Protein AF-A0A812YI25-F1 (afdb_monomer)

Nearest PDB structures (foldseek):
  4k0d-assembly1_B  TM=4.382E-01  e=9.218E-02  Anaeromyxobacter dehalogenans 2CP-C
  2kgx-assembly1_A  TM=3.640E-01  e=2.535E+00  Mus musculus
  1qu7-assembly1_A  TM=2.419E-01  e=5.265E+00  Escherichia coli

Secondary structure (DSSP, 8-state):
------SSS-PPPPTTHHHHHHHHHHHHHHHHHHHHHHHSS-HHHHHHHHHHHHHHHHHHHHHHHHHHHHH-TTS-HHHHHHHHHHHHHHHHHHHHHHHHHTTSSS-SHHHHHHHHHHHHHHHHHHH-BTTBPPPPTT-HHHHHHHHHHHHHHHHHHHHHHHT--HHHHHHHHHHHHHHHHHHHHHHHHTHHHHSS----S--------PPPPPPPP------

Radius of gyration: 22.72 Å; Cα contacts (8 Å, |Δi|>4): 131; chains: 1; bounding box: 49×51×64 Å

Foldseek 3Di:
DDDPDPDPDDDDDPPCSVLVVLLCVLQVVLVVQLVVQVVDPDVVSNVVSVVSNVVSVVVNLVVVLVVCCVVCVLAQSVLLVLLVVLLVLLVQLLVLLLCVVVVVDVDCVSNVVSLVVNVVSLCCAAPNDPPGHHDDPVCVVLVVLSVVLVVLSVVSNVCSVVSHDSVVSVVSSVVSVVSSVVSNVVSVPCSVVVPPPPPPDDDDDDDDDDDDDDDDDDDDDDD

Mean predicted aligned error: 14.03 Å

Sequence (223 aa):
MRSLAYGSETLTPPTSQRILDEVLARVEPPVSAFAESLEGSNGNAVAAASLNMIEALNQLQSLYIEEATTAFPSLPAARVDAASRQILLAQKGARESIQFVYGITGSNAAVFDTMGQWQALQDNLKNGGNGLPAISPQRPDLSQQWQEVQVYWDRLKAQFRLGGPGRLLLGCLVVSKSTLRAFMLIGSRDWEALCRPSSGDGLQSSQHACPKPRRPRSLISQL

Structure (mmCIF, N/CA/C/O backbone):
data_AF-A0A812YI25-F1
#
_entry.id   AF-A0A812YI25-F1
#
loop_
_atom_site.group_PDB
_atom_site.id
_atom_site.type_symbol
_atom_site.label_atom_id
_atom_site.label_alt_id
_atom_site.label_comp_id
_atom_site.label_asym_id
_atom_site.label_entity_id
_atom_site.label_seq_id
_atom_site.pdbx_PDB_ins_code
_atom_site.Cartn_x
_atom_site.Cartn_y
_atom_site.Cartn_z
_atom_site.occupancy
_atom_site.B_iso_or_equiv
_atom_site.auth_seq_id
_atom_site.auth_comp_id
_atom_site.auth_asym_id
_atom_site.auth_atom_id
_atom_site.pdbx_PDB_model_num
ATOM 1 N N . MET A 1 1 ? -14.779 -23.968 -15.464 1.00 42.16 1 MET A N 1
ATOM 2 C CA . MET A 1 1 ? -14.835 -23.951 -13.987 1.00 42.16 1 MET A CA 1
ATOM 3 C C . MET A 1 1 ? -14.439 -25.325 -13.471 1.00 42.16 1 MET A C 1
ATOM 5 O O . MET A 1 1 ? -15.194 -26.272 -13.658 1.00 42.16 1 MET A O 1
ATOM 9 N N . ARG A 1 2 ? -13.228 -25.471 -12.919 1.00 44.62 2 ARG A N 1
ATOM 10 C CA . ARG A 1 2 ? -12.794 -26.712 -12.258 1.00 44.62 2 ARG A CA 1
ATOM 11 C C . ARG A 1 2 ? -13.334 -26.697 -10.828 1.00 44.62 2 ARG A C 1
ATOM 13 O O . ARG A 1 2 ? -12.791 -26.006 -9.980 1.00 44.62 2 ARG A O 1
ATOM 20 N N . SER A 1 3 ? -14.418 -27.428 -10.588 1.00 44.25 3 SER A N 1
ATOM 21 C CA . SER A 1 3 ? -14.900 -27.708 -9.235 1.00 44.25 3 SER A CA 1
ATOM 22 C C . SER A 1 3 ? -13.907 -28.654 -8.554 1.00 44.25 3 SER A C 1
ATOM 24 O O . SER A 1 3 ? -13.631 -29.741 -9.067 1.00 44.25 3 SER A O 1
ATOM 26 N N . LEU A 1 4 ? -13.334 -28.232 -7.425 1.00 51.62 4 LEU A N 1
ATOM 27 C CA . LEU A 1 4 ? -12.600 -29.123 -6.531 1.00 51.62 4 LEU A CA 1
ATOM 28 C C . LEU A 1 4 ? -13.618 -30.070 -5.885 1.00 51.62 4 LEU A C 1
ATOM 30 O O . LEU A 1 4 ? -14.313 -29.709 -4.938 1.00 51.62 4 LEU A O 1
ATOM 34 N N . ALA A 1 5 ? -13.744 -31.275 -6.442 1.00 51.53 5 ALA A N 1
ATOM 35 C CA . ALA A 1 5 ? -14.610 -32.311 -5.902 1.00 51.53 5 ALA A CA 1
ATOM 36 C C . ALA A 1 5 ? -14.016 -32.838 -4.584 1.00 51.53 5 ALA A C 1
ATOM 38 O O . ALA A 1 5 ? -13.066 -33.623 -4.581 1.00 51.53 5 ALA A O 1
ATOM 39 N N . TYR A 1 6 ? -14.568 -32.390 -3.457 1.00 49.97 6 TYR A N 1
ATOM 40 C CA . TYR A 1 6 ? -14.279 -32.953 -2.140 1.00 49.97 6 TYR A CA 1
ATOM 41 C C . TYR A 1 6 ? -14.903 -34.346 -2.018 1.00 49.97 6 TYR A C 1
ATOM 43 O O . TYR A 1 6 ? -15.999 -34.469 -1.491 1.00 49.97 6 TYR A O 1
ATOM 51 N N . GLY A 1 7 ? -14.194 -35.382 -2.479 1.00 43.72 7 GLY A N 1
ATOM 52 C CA . GLY A 1 7 ? -14.536 -36.783 -2.213 1.00 43.72 7 GLY A CA 1
ATOM 53 C C . GLY A 1 7 ? -15.846 -37.262 -2.853 1.00 43.72 7 GLY A C 1
ATOM 54 O O . GLY A 1 7 ? -16.809 -36.527 -3.035 1.00 43.72 7 GLY A O 1
ATOM 55 N N . SER A 1 8 ? -15.889 -38.531 -3.238 1.00 57.28 8 SER A N 1
ATOM 56 C CA . SER A 1 8 ? -17.124 -39.191 -3.661 1.00 57.28 8 SER A CA 1
ATOM 57 C C . SER A 1 8 ? -18.156 -39.180 -2.522 1.00 57.28 8 SER A C 1
ATOM 59 O O . SER A 1 8 ? -17.813 -39.589 -1.417 1.00 57.28 8 SER A O 1
ATOM 61 N N . GLU A 1 9 ? -19.391 -38.775 -2.848 1.00 52.81 9 GLU A N 1
ATOM 62 C CA . GLU A 1 9 ? -20.597 -38.640 -1.999 1.00 52.81 9 GLU A CA 1
ATOM 63 C C . GLU A 1 9 ? -20.812 -37.269 -1.323 1.00 52.81 9 GLU A C 1
ATOM 65 O O . GLU A 1 9 ? -20.462 -37.033 -0.174 1.00 52.81 9 GLU A O 1
ATOM 70 N N . THR A 1 10 ? -21.468 -36.373 -2.079 1.00 58.00 10 THR A N 1
ATOM 71 C CA . THR A 1 10 ? -22.450 -35.356 -1.629 1.00 58.00 10 THR A CA 1
ATOM 72 C C . THR A 1 10 ? -22.197 -34.649 -0.292 1.00 58.00 10 THR A C 1
ATOM 74 O O . THR A 1 10 ? -23.124 -34.437 0.490 1.00 58.00 10 THR A O 1
ATOM 77 N N . LEU A 1 11 ? -20.969 -34.215 -0.029 1.00 57.16 11 LEU A N 1
ATOM 78 C CA . LEU A 1 11 ? -20.724 -33.227 1.013 1.00 57.16 11 LEU A CA 1
ATOM 79 C C . LEU A 1 11 ? -21.086 -31.851 0.459 1.00 57.16 11 LEU A C 1
ATOM 81 O O . LEU A 1 11 ? -20.560 -31.423 -0.570 1.00 57.16 11 LEU A O 1
ATOM 85 N N . THR A 1 12 ? -22.005 -31.156 1.133 1.00 61.78 12 THR A N 1
ATOM 86 C CA . THR A 1 12 ? -22.259 -29.742 0.846 1.00 61.78 12 THR A CA 1
ATOM 87 C C . THR A 1 12 ? -20.936 -28.986 0.939 1.00 61.78 12 THR A C 1
ATOM 89 O O . THR A 1 12 ? -20.228 -29.151 1.940 1.00 61.78 12 THR A O 1
ATOM 92 N N . PRO A 1 13 ? -20.582 -28.185 -0.081 1.00 65.06 13 PRO A N 1
ATOM 93 C CA . PRO A 1 13 ? -19.317 -27.476 -0.093 1.00 65.06 13 PRO A CA 1
ATOM 94 C C . PRO A 1 13 ? -19.185 -26.615 1.171 1.00 65.06 13 PRO A C 1
ATOM 96 O O . PRO A 1 13 ? -20.174 -26.019 1.612 1.00 65.06 13 PRO A O 1
ATOM 99 N N . PRO A 1 14 ? -17.987 -26.551 1.777 1.00 72.06 14 PRO A N 1
ATOM 100 C CA . PRO A 1 14 ? -17.769 -25.727 2.956 1.00 72.06 14 PRO A CA 1
ATOM 101 C C . PRO A 1 14 ? -18.069 -24.259 2.633 1.00 72.06 14 PRO A C 1
ATOM 103 O O . PRO A 1 14 ? -17.875 -23.813 1.504 1.00 72.06 14 PRO A O 1
ATOM 106 N N . THR A 1 15 ? -18.490 -23.474 3.628 1.00 68.38 15 THR A N 1
ATOM 107 C CA . THR A 1 15 ? -18.847 -22.050 3.453 1.00 68.38 15 THR A CA 1
ATOM 108 C C . THR A 1 15 ? -17.725 -21.225 2.803 1.00 68.38 15 THR A C 1
ATOM 110 O O . THR A 1 15 ? -17.986 -20.250 2.104 1.00 68.38 15 THR A O 1
ATOM 113 N N . SER A 1 16 ? -16.467 -21.642 2.976 1.00 69.56 16 SER A N 1
ATOM 114 C CA . SER A 1 16 ? -15.285 -21.027 2.365 1.00 69.56 16 SER A CA 1
ATOM 115 C C . SER A 1 16 ? -15.080 -21.357 0.880 1.00 69.56 16 SER A C 1
ATOM 117 O O . SER A 1 16 ? -14.239 -20.725 0.246 1.00 69.56 16 SER A O 1
ATOM 119 N N . GLN A 1 17 ? -15.816 -22.317 0.308 1.00 76.94 17 GLN A N 1
ATOM 120 C CA . GLN A 1 17 ? -15.669 -22.719 -1.095 1.00 76.94 17 GLN A CA 1
ATOM 121 C C . GLN A 1 17 ? -16.066 -21.591 -2.050 1.00 76.94 17 GLN A C 1
ATOM 123 O O . GLN A 1 17 ? -15.343 -21.339 -3.004 1.00 76.94 17 GLN A O 1
ATOM 128 N N . ARG A 1 18 ? -17.148 -20.853 -1.755 1.00 77.44 18 ARG A N 1
ATOM 129 C CA . ARG A 1 18 ? -17.556 -19.691 -2.566 1.00 77.44 18 ARG A CA 1
ATOM 130 C C . ARG A 1 18 ? -16.435 -18.654 -2.651 1.00 77.44 18 ARG A C 1
ATOM 132 O O . ARG A 1 18 ? -16.134 -18.163 -3.731 1.00 77.44 18 ARG A O 1
ATOM 139 N N . ILE A 1 19 ? -15.805 -18.357 -1.514 1.00 72.56 19 ILE A N 1
ATOM 140 C CA . ILE A 1 19 ? -14.700 -17.397 -1.437 1.00 72.56 19 ILE A CA 1
ATOM 141 C C . ILE A 1 19 ? -13.517 -17.903 -2.270 1.00 72.56 19 ILE A C 1
ATOM 143 O O . ILE A 1 19 ? -12.942 -17.144 -3.041 1.00 72.56 19 ILE A O 1
ATOM 147 N N . LEU A 1 20 ? -13.175 -19.191 -2.165 1.00 77.94 20 LEU A N 1
ATOM 148 C CA . LEU A 1 20 ? -12.119 -19.797 -2.977 1.00 77.94 20 LEU A CA 1
ATOM 149 C C . LEU A 1 20 ? -12.428 -19.718 -4.480 1.00 77.94 20 LEU A C 1
ATOM 151 O O . LEU A 1 20 ? -11.551 -19.352 -5.258 1.00 77.94 20 LEU A O 1
ATOM 155 N N . ASP A 1 21 ? -13.657 -20.025 -4.886 1.00 82.88 21 ASP A N 1
ATOM 156 C CA . ASP A 1 21 ? -14.070 -19.985 -6.290 1.00 82.88 21 ASP A CA 1
ATOM 157 C C . ASP A 1 21 ? -14.016 -18.552 -6.847 1.00 82.88 21 ASP A C 1
ATOM 159 O O . ASP A 1 21 ? -13.546 -18.342 -7.965 1.00 82.88 21 ASP A O 1
ATOM 163 N N . GLU A 1 22 ? -14.423 -17.551 -6.058 1.00 80.00 22 GLU A N 1
ATOM 164 C CA . GLU A 1 22 ? -14.308 -16.133 -6.421 1.00 80.00 22 GLU A CA 1
ATOM 165 C C . GLU A 1 22 ? -12.849 -15.664 -6.506 1.00 80.00 22 GLU A C 1
ATOM 167 O O . GLU A 1 22 ? -12.494 -14.928 -7.432 1.00 80.00 22 GLU A O 1
ATOM 172 N N . VAL A 1 23 ? -11.989 -16.108 -5.582 1.00 79.50 23 VAL A N 1
ATOM 173 C CA . VAL A 1 23 ? -10.541 -15.845 -5.619 1.00 79.50 23 VAL A CA 1
ATOM 174 C C . VAL 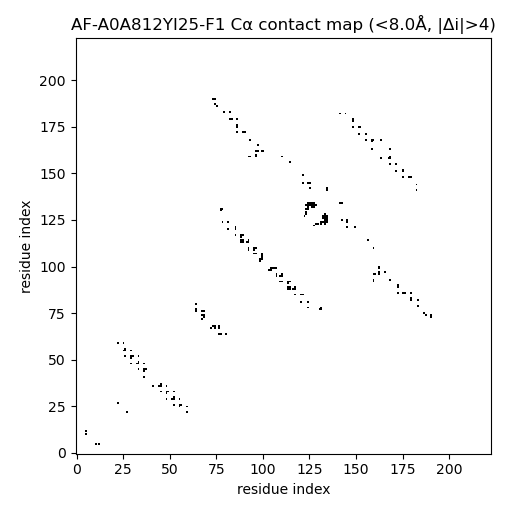A 1 23 ? -9.945 -16.406 -6.905 1.00 79.50 23 VAL A C 1
ATOM 176 O O . VAL A 1 23 ? -9.268 -15.682 -7.634 1.00 79.50 23 VAL A O 1
ATOM 179 N N . LEU A 1 24 ? -10.208 -17.681 -7.202 1.00 83.31 24 LEU A N 1
ATOM 180 C CA . LEU A 1 24 ? -9.677 -18.352 -8.386 1.00 83.31 24 LEU A CA 1
ATOM 181 C C . LEU A 1 24 ? -10.181 -17.682 -9.665 1.00 83.31 24 LEU A C 1
ATOM 183 O O . LEU A 1 24 ? -9.373 -17.297 -10.503 1.00 83.31 24 LEU A O 1
ATOM 187 N N . ALA A 1 25 ? -11.486 -17.428 -9.778 1.00 84.94 25 ALA A N 1
ATOM 188 C CA . ALA A 1 25 ? -12.066 -16.800 -10.963 1.00 84.94 25 ALA A CA 1
ATOM 189 C C . ALA A 1 25 ? -11.484 -15.406 -11.266 1.00 84.94 25 ALA A C 1
ATOM 191 O O . ALA A 1 25 ? -11.395 -15.021 -12.432 1.00 84.94 25 ALA A O 1
ATOM 192 N N . ARG A 1 26 ? -11.087 -14.645 -10.237 1.00 83.19 26 ARG A N 1
ATOM 193 C CA . ARG A 1 26 ? -10.541 -13.286 -10.392 1.00 83.19 26 ARG A CA 1
ATOM 194 C C . ARG A 1 26 ? -9.027 -13.254 -10.577 1.00 83.19 26 ARG A C 1
ATOM 196 O O . ARG A 1 26 ? -8.533 -12.404 -11.311 1.00 83.19 26 ARG A O 1
ATOM 203 N N . VAL A 1 27 ? -8.293 -14.135 -9.898 1.00 84.25 27 VAL A N 1
ATOM 204 C CA . VAL A 1 27 ? -6.821 -14.099 -9.847 1.00 84.25 27 VAL A CA 1
ATOM 205 C C . VAL A 1 27 ? -6.182 -15.013 -10.890 1.00 84.25 27 VAL A C 1
ATOM 207 O O . VAL A 1 27 ? -5.112 -14.687 -11.397 1.00 84.25 27 VAL A O 1
ATOM 210 N N . GLU A 1 28 ? -6.823 -16.122 -11.256 1.00 85.88 28 GLU A N 1
ATOM 211 C CA . GLU A 1 28 ? -6.264 -17.083 -12.212 1.00 85.88 28 GLU A CA 1
ATOM 212 C C . GLU A 1 28 ? -6.011 -16.451 -13.596 1.00 85.88 28 GLU A C 1
ATOM 214 O O . GLU A 1 28 ? -4.870 -16.525 -14.054 1.00 85.88 28 GLU A O 1
ATOM 219 N N . PRO A 1 29 ? -6.961 -15.724 -14.230 1.00 88.88 29 PRO A N 1
ATOM 220 C CA . PRO A 1 29 ? -6.707 -15.118 -15.540 1.00 88.88 29 PRO A CA 1
ATOM 221 C C . PRO A 1 29 ? -5.518 -14.136 -15.580 1.00 88.88 29 PRO A C 1
ATOM 223 O O . PRO A 1 29 ? -4.667 -14.279 -16.461 1.00 88.88 29 PRO A O 1
ATOM 226 N N . PRO A 1 30 ? -5.389 -13.152 -14.661 1.00 84.75 30 PRO A N 1
ATOM 227 C CA . PRO A 1 30 ? -4.258 -12.229 -14.697 1.00 84.75 30 PRO A CA 1
ATOM 228 C C . PRO A 1 30 ? -2.932 -12.883 -14.291 1.00 84.75 30 PRO A C 1
ATOM 230 O O . PRO A 1 30 ? -1.890 -12.462 -14.788 1.00 84.75 30 PRO A O 1
ATOM 233 N N . VAL A 1 31 ? -2.939 -13.911 -13.433 1.00 84.94 31 VAL A N 1
ATOM 234 C CA . VAL A 1 31 ? -1.721 -14.674 -13.106 1.00 84.94 31 VAL A CA 1
ATOM 235 C C . VAL A 1 31 ? -1.238 -15.468 -14.316 1.00 84.94 31 VAL A C 1
ATOM 237 O O . VAL A 1 31 ? -0.045 -15.436 -14.611 1.00 84.94 31 VAL A O 1
ATOM 240 N N . SER A 1 32 ? -2.141 -16.125 -15.047 1.00 85.81 32 SER A N 1
ATOM 241 C CA . SER A 1 32 ? -1.800 -16.819 -16.293 1.00 85.81 32 SER A CA 1
ATOM 242 C C . SER A 1 32 ? -1.250 -15.852 -17.340 1.00 85.81 32 SER A C 1
ATOM 244 O O . SER A 1 32 ? -0.168 -16.087 -17.868 1.00 85.81 32 SER A O 1
ATOM 246 N N . ALA A 1 33 ? -1.915 -14.712 -17.558 1.00 83.75 33 ALA A N 1
ATOM 247 C CA . ALA A 1 33 ? -1.435 -13.687 -18.487 1.00 83.75 33 ALA A CA 1
ATOM 248 C C . ALA A 1 33 ? -0.061 -13.120 -18.082 1.00 83.75 33 ALA A C 1
ATOM 250 O O . ALA A 1 33 ? 0.778 -12.823 -18.933 1.00 83.75 33 ALA A O 1
ATOM 251 N N . PHE A 1 34 ? 0.198 -12.981 -16.778 1.00 84.62 34 PHE A N 1
ATOM 252 C CA . PHE A 1 34 ? 1.511 -12.583 -16.283 1.00 84.62 34 PHE A CA 1
ATOM 253 C C . PHE A 1 34 ? 2.567 -13.665 -16.532 1.00 84.62 34 PHE A C 1
ATOM 255 O O . PHE A 1 34 ? 3.642 -13.336 -17.029 1.00 84.62 34 PHE A O 1
ATOM 262 N N . ALA A 1 35 ? 2.268 -14.936 -16.254 1.00 85.56 35 ALA A N 1
ATOM 263 C CA . ALA A 1 35 ? 3.175 -16.051 -16.526 1.00 85.56 35 ALA A CA 1
ATOM 264 C C . ALA A 1 35 ? 3.539 -16.139 -18.017 1.00 85.56 35 ALA A C 1
ATOM 266 O O . ALA A 1 35 ? 4.720 -16.176 -18.348 1.00 85.56 35 ALA A O 1
ATOM 267 N N . GLU A 1 36 ? 2.552 -16.043 -18.908 1.00 86.31 36 GLU A N 1
ATOM 268 C CA . GLU A 1 36 ? 2.768 -15.994 -20.360 1.00 86.31 36 GLU A CA 1
ATOM 269 C C . GLU A 1 36 ? 3.627 -14.787 -20.768 1.00 86.31 36 GLU A C 1
ATOM 271 O O . GLU A 1 36 ? 4.523 -14.898 -21.604 1.00 86.31 36 GLU A O 1
ATOM 276 N N . SER A 1 37 ? 3.417 -13.623 -20.141 1.00 84.62 37 SER A N 1
ATOM 277 C CA . SER A 1 37 ? 4.221 -12.431 -20.435 1.00 84.62 37 SER A CA 1
ATOM 278 C C . SER A 1 37 ? 5.698 -12.588 -20.050 1.00 84.62 37 SER A C 1
ATOM 280 O O . SER A 1 37 ? 6.550 -11.975 -20.695 1.00 84.62 37 SER A O 1
ATOM 282 N N . LEU A 1 38 ? 6.008 -13.410 -19.036 1.00 85.69 38 LEU A N 1
ATOM 283 C CA . LEU A 1 38 ? 7.380 -13.693 -18.598 1.00 85.69 38 LEU A CA 1
ATOM 284 C C . LEU A 1 38 ? 8.136 -14.608 -19.567 1.00 85.69 38 LEU A C 1
ATOM 286 O O . LEU A 1 38 ? 9.364 -14.558 -19.602 1.00 85.69 38 LEU A O 1
ATOM 290 N N . GLU A 1 39 ? 7.429 -15.433 -20.340 1.00 86.50 39 GLU A N 1
ATOM 291 C CA . GLU A 1 39 ? 8.033 -16.272 -21.383 1.00 86.50 39 GLU A CA 1
ATOM 292 C C . GLU A 1 39 ? 8.471 -15.438 -22.601 1.00 86.50 39 GLU A C 1
ATOM 294 O O . GLU A 1 39 ? 9.342 -15.847 -23.371 1.00 86.50 39 GLU A O 1
ATOM 299 N N . GLY A 1 40 ? 7.902 -14.240 -22.763 1.00 77.94 40 GLY A N 1
ATOM 300 C CA . GLY A 1 40 ? 8.267 -13.287 -23.805 1.00 77.94 40 GLY A CA 1
ATOM 301 C C . GLY A 1 40 ? 9.447 -12.381 -23.435 1.00 77.94 40 GLY A C 1
ATOM 302 O O . GLY A 1 40 ? 9.767 -12.144 -22.276 1.00 77.94 40 GLY A O 1
ATOM 303 N N . SER A 1 41 ? 10.079 -11.777 -24.446 1.00 76.25 41 SER A N 1
ATOM 304 C CA . SER A 1 41 ? 11.174 -10.804 -24.252 1.00 76.25 41 SER A CA 1
ATOM 305 C C . SER A 1 41 ? 10.698 -9.347 -24.122 1.00 76.25 41 SER A C 1
ATOM 307 O O . SER A 1 41 ? 11.512 -8.425 -24.076 1.00 76.25 41 SER A O 1
ATOM 309 N N . ASN A 1 42 ? 9.383 -9.103 -24.107 1.00 79.88 42 ASN A N 1
ATOM 310 C CA . ASN A 1 42 ? 8.815 -7.756 -24.126 1.00 79.88 42 ASN A CA 1
ATOM 311 C C . ASN A 1 42 ? 8.520 -7.248 -22.705 1.00 79.88 42 ASN A C 1
ATOM 313 O O . ASN A 1 42 ? 7.450 -7.497 -22.149 1.00 79.88 42 ASN A O 1
ATOM 317 N N . GLY A 1 43 ? 9.442 -6.461 -22.145 1.00 73.12 43 GLY A N 1
ATOM 318 C CA . GLY A 1 43 ? 9.291 -5.868 -20.810 1.00 73.12 43 GLY A CA 1
ATOM 319 C C . GLY A 1 43 ? 8.033 -5.002 -20.630 1.00 73.12 43 GLY A C 1
ATOM 320 O O . GLY A 1 43 ? 7.513 -4.916 -19.517 1.00 73.12 43 GLY A O 1
ATOM 321 N N . ASN A 1 44 ? 7.486 -4.420 -21.705 1.00 75.94 44 ASN A N 1
ATOM 322 C CA . ASN A 1 44 ? 6.239 -3.651 -21.636 1.00 75.94 44 ASN A CA 1
ATOM 323 C C . ASN A 1 44 ? 5.016 -4.559 -21.442 1.00 75.94 44 ASN A C 1
ATOM 325 O O . ASN A 1 44 ? 4.090 -4.184 -20.724 1.00 75.94 44 ASN A O 1
ATOM 329 N N . ALA A 1 45 ? 5.023 -5.761 -22.027 1.00 75.00 45 ALA A N 1
ATOM 330 C CA . ALA A 1 45 ? 3.962 -6.748 -21.824 1.00 75.00 45 ALA A CA 1
ATOM 331 C C . ALA A 1 45 ? 3.955 -7.255 -20.374 1.00 75.00 45 ALA A C 1
ATOM 333 O O . ALA A 1 45 ? 2.899 -7.306 -19.747 1.00 75.00 45 ALA A O 1
ATOM 334 N N . VAL A 1 46 ? 5.140 -7.516 -19.809 1.00 78.38 46 VAL A N 1
ATOM 335 C CA . VAL A 1 46 ? 5.303 -7.876 -18.389 1.00 78.38 46 VAL A CA 1
ATOM 336 C C . VAL A 1 46 ? 4.805 -6.755 -17.476 1.00 78.38 46 VAL A C 1
ATOM 338 O O . VAL A 1 46 ? 4.093 -7.004 -16.502 1.00 78.38 46 VAL A O 1
ATOM 341 N N . ALA A 1 47 ? 5.139 -5.499 -17.791 1.00 73.25 47 ALA A N 1
ATOM 342 C CA . ALA A 1 47 ? 4.667 -4.350 -17.028 1.00 73.25 47 ALA A CA 1
ATOM 343 C C . ALA A 1 47 ? 3.133 -4.227 -17.060 1.00 73.25 47 ALA A C 1
ATOM 345 O O . ALA A 1 47 ? 2.524 -4.086 -15.998 1.00 73.25 47 ALA A O 1
ATOM 346 N N . ALA A 1 48 ? 2.505 -4.349 -18.232 1.00 76.75 48 ALA A N 1
ATOM 347 C CA . ALA A 1 48 ? 1.051 -4.297 -18.376 1.00 76.75 48 ALA A CA 1
ATOM 348 C C . ALA A 1 48 ? 0.348 -5.459 -17.649 1.00 76.75 48 ALA A C 1
ATOM 350 O O . ALA A 1 48 ? -0.573 -5.227 -16.868 1.00 76.75 48 ALA A O 1
ATOM 351 N N . ALA A 1 49 ? 0.823 -6.697 -17.819 1.00 80.12 49 ALA A N 1
ATOM 352 C CA . ALA A 1 49 ? 0.256 -7.860 -17.135 1.00 80.12 49 ALA A CA 1
ATOM 353 C C . ALA A 1 49 ? 0.395 -7.753 -15.604 1.00 80.12 49 ALA A C 1
ATOM 355 O O . ALA A 1 49 ? -0.530 -8.093 -14.865 1.00 80.12 49 ALA A O 1
ATOM 356 N N . SER A 1 50 ? 1.509 -7.190 -15.117 1.00 76.88 50 SER A N 1
ATOM 357 C CA . SER A 1 50 ? 1.699 -6.936 -13.683 1.00 76.88 50 SER A CA 1
ATOM 358 C C . SER A 1 50 ? 0.688 -5.929 -13.119 1.00 76.88 50 SER A C 1
ATOM 360 O O . SER A 1 50 ? 0.242 -6.097 -11.985 1.00 76.88 50 SER A O 1
ATOM 362 N N . LEU A 1 51 ? 0.285 -4.917 -13.899 1.00 78.12 51 LEU A N 1
ATOM 363 C CA . LEU A 1 51 ? -0.739 -3.950 -13.488 1.00 78.12 51 LEU A CA 1
ATOM 364 C C . LEU A 1 51 ? -2.113 -4.614 -13.370 1.00 78.12 51 LEU A C 1
ATOM 366 O O . LEU A 1 51 ? -2.769 -4.448 -12.343 1.00 78.12 51 LEU A O 1
ATOM 370 N N . ASN A 1 52 ? -2.500 -5.431 -14.353 1.00 79.25 52 ASN A N 1
ATOM 371 C CA . ASN A 1 52 ? -3.770 -6.164 -14.327 1.00 79.25 52 ASN A CA 1
ATOM 372 C C . ASN A 1 52 ? -3.854 -7.122 -13.128 1.00 79.25 52 ASN A C 1
ATOM 374 O O . ASN A 1 52 ? -4.891 -7.227 -12.475 1.00 79.25 52 ASN A O 1
ATOM 378 N N . MET A 1 53 ? -2.746 -7.792 -12.793 1.00 80.44 53 MET A N 1
ATOM 379 C CA . MET A 1 53 ? -2.671 -8.647 -11.606 1.00 80.44 53 MET A CA 1
ATOM 380 C C . MET A 1 53 ? -2.833 -7.846 -10.309 1.00 80.44 53 MET A C 1
ATOM 382 O O . MET A 1 53 ? -3.567 -8.268 -9.418 1.00 80.44 53 MET A O 1
ATOM 386 N N . ILE A 1 54 ? -2.191 -6.679 -10.198 1.00 80.12 54 ILE A N 1
ATOM 387 C CA . ILE A 1 54 ? -2.350 -5.797 -9.032 1.00 80.12 54 ILE A CA 1
ATOM 388 C C . ILE A 1 54 ? -3.801 -5.320 -8.903 1.00 80.12 54 ILE A C 1
ATOM 390 O O . ILE A 1 54 ? -4.337 -5.302 -7.797 1.00 80.12 54 ILE A O 1
ATOM 394 N N . GLU A 1 55 ? -4.454 -4.959 -10.007 1.00 81.19 55 GLU A N 1
ATOM 395 C CA . GLU A 1 55 ? -5.854 -4.532 -9.995 1.00 81.19 55 GLU A CA 1
ATOM 396 C C . GLU A 1 55 ? -6.791 -5.646 -9.509 1.00 81.19 55 GLU A C 1
ATOM 398 O O . GLU A 1 55 ? -7.597 -5.415 -8.605 1.00 81.19 55 GLU A O 1
ATOM 403 N N . ALA A 1 56 ? -6.636 -6.866 -10.026 1.00 80.62 56 ALA A N 1
ATOM 404 C CA . ALA A 1 56 ? -7.424 -8.016 -9.586 1.00 80.62 56 ALA A CA 1
ATOM 405 C C . ALA A 1 56 ? -7.224 -8.322 -8.090 1.00 80.62 56 ALA A C 1
ATOM 407 O O . ALA A 1 56 ? -8.189 -8.592 -7.372 1.00 80.62 56 ALA A O 1
ATOM 408 N N . LEU A 1 57 ? -5.984 -8.223 -7.596 1.00 81.12 57 LEU A N 1
ATOM 409 C CA . LEU A 1 57 ? -5.676 -8.399 -6.175 1.00 81.12 57 LEU A CA 1
ATOM 410 C C . LEU A 1 57 ? -6.291 -7.296 -5.304 1.00 81.12 57 LEU A C 1
ATOM 412 O O . LEU A 1 57 ? -6.802 -7.596 -4.227 1.00 81.12 57 LEU A O 1
ATOM 416 N N . ASN A 1 58 ? -6.300 -6.043 -5.768 1.00 81.88 58 ASN A N 1
ATOM 417 C CA . ASN A 1 58 ? -6.942 -4.938 -5.051 1.00 81.88 58 ASN A CA 1
ATOM 418 C C . ASN A 1 58 ? -8.460 -5.142 -4.944 1.00 81.88 58 ASN A C 1
ATOM 420 O O . ASN A 1 58 ? -9.033 -4.930 -3.878 1.00 81.88 58 ASN A O 1
ATOM 424 N N . GLN A 1 59 ? -9.113 -5.588 -6.022 1.00 82.06 59 GLN A N 1
ATOM 425 C CA . GLN A 1 59 ? -10.545 -5.903 -5.998 1.00 82.06 59 GLN A CA 1
ATOM 426 C C . GLN A 1 59 ? -10.852 -7.045 -5.023 1.00 82.06 59 GLN A C 1
ATOM 428 O O . GLN A 1 59 ? -11.816 -6.973 -4.262 1.00 82.06 59 GLN A O 1
ATOM 433 N N . LEU A 1 60 ? -10.014 -8.086 -5.017 1.00 83.00 60 LEU A N 1
ATOM 434 C CA . LEU A 1 60 ? -10.157 -9.204 -4.092 1.00 83.00 60 LEU A CA 1
ATOM 435 C C . LEU A 1 60 ? -9.979 -8.761 -2.633 1.00 83.00 60 LEU A C 1
ATOM 437 O O . LEU A 1 60 ? -10.747 -9.162 -1.762 1.00 83.00 60 LEU A O 1
ATOM 441 N N . GLN A 1 61 ? -8.992 -7.906 -2.366 1.00 82.44 61 GLN A N 1
ATOM 442 C CA . GLN A 1 61 ? -8.782 -7.313 -1.049 1.00 82.44 61 GLN A CA 1
ATOM 443 C C . GLN A 1 61 ? -10.015 -6.525 -0.588 1.00 82.44 61 GLN A C 1
ATOM 445 O O . GLN A 1 61 ? -10.446 -6.701 0.551 1.00 82.44 61 GLN A O 1
ATOM 450 N N . SER A 1 62 ? -10.615 -5.711 -1.463 1.00 83.38 62 SER A N 1
ATOM 451 C CA . SER A 1 62 ? -11.850 -4.980 -1.156 1.00 83.38 62 SER A CA 1
ATOM 452 C C . SER A 1 62 ? -13.003 -5.906 -0.769 1.00 83.38 62 SER A C 1
ATOM 454 O O . SER A 1 62 ? -13.648 -5.647 0.243 1.00 83.38 62 SER A O 1
ATOM 456 N N . LEU A 1 63 ? -13.210 -7.007 -1.500 1.00 82.62 63 LEU A N 1
ATOM 457 C CA . LEU A 1 63 ? -14.239 -8.002 -1.168 1.00 82.62 63 LEU A CA 1
ATOM 458 C C . LEU A 1 63 ? -13.998 -8.640 0.201 1.00 82.62 63 LEU A C 1
ATOM 460 O O . LEU A 1 63 ? -14.910 -8.712 1.020 1.00 82.62 63 LEU A O 1
ATOM 464 N N . TYR A 1 64 ? -12.760 -9.047 0.491 1.00 80.62 64 TYR A N 1
ATOM 465 C CA . TYR A 1 64 ? -12.426 -9.614 1.799 1.00 80.62 64 TYR A CA 1
ATOM 466 C C . TYR A 1 64 ? -12.670 -8.631 2.943 1.00 80.62 64 TYR A C 1
ATOM 468 O O . TYR A 1 64 ? -13.137 -9.034 4.006 1.00 80.62 64 TYR A O 1
ATOM 476 N N . ILE A 1 65 ? -12.342 -7.354 2.749 1.00 82.25 65 ILE A N 1
ATOM 477 C CA . ILE A 1 65 ? -12.576 -6.310 3.750 1.00 82.25 65 ILE A CA 1
ATOM 478 C C . ILE A 1 65 ? -14.071 -6.104 3.968 1.00 82.25 65 ILE A C 1
ATOM 480 O O . ILE A 1 65 ? -14.496 -6.003 5.118 1.00 82.25 65 ILE A O 1
ATOM 484 N N . GLU A 1 66 ? -14.858 -6.054 2.896 1.00 84.25 66 GLU A N 1
ATOM 485 C CA . GLU A 1 66 ? -16.311 -5.912 2.962 1.00 84.25 66 GLU A CA 1
ATOM 486 C C . GLU A 1 66 ? -16.935 -7.080 3.732 1.00 84.25 66 GLU A C 1
ATOM 488 O O . GLU A 1 66 ? -17.569 -6.859 4.764 1.00 84.25 66 GLU A O 1
ATOM 493 N N . GLU A 1 67 ? -16.649 -8.320 3.327 1.00 81.56 67 GLU A N 1
ATOM 494 C CA . GLU A 1 67 ? -17.171 -9.515 3.997 1.00 81.56 67 GLU A CA 1
ATOM 495 C C . GLU A 1 67 ? -16.715 -9.609 5.459 1.00 81.56 67 GLU A C 1
ATOM 497 O O . GLU A 1 67 ? -17.517 -9.924 6.342 1.00 81.56 67 GLU A O 1
ATOM 502 N N . ALA A 1 68 ? -15.447 -9.295 5.748 1.00 78.81 68 ALA A N 1
ATOM 503 C CA . ALA A 1 68 ? -14.933 -9.282 7.115 1.00 78.81 68 ALA A CA 1
ATOM 504 C C . ALA A 1 68 ? -15.613 -8.211 7.976 1.00 78.81 68 ALA A C 1
ATOM 506 O O . ALA A 1 68 ? -15.883 -8.462 9.149 1.00 78.81 68 ALA A O 1
ATOM 507 N N . THR A 1 69 ? -15.919 -7.043 7.406 1.00 82.06 69 THR A N 1
ATOM 508 C CA . THR A 1 69 ? -16.625 -5.959 8.107 1.00 82.06 69 THR A CA 1
ATOM 509 C C . THR A 1 69 ? -18.082 -6.336 8.365 1.00 82.06 69 THR A C 1
ATOM 511 O O . THR A 1 69 ? -18.602 -6.055 9.442 1.00 82.06 69 THR A O 1
ATOM 514 N N . THR A 1 70 ? -18.743 -7.018 7.426 1.00 81.00 70 THR A N 1
ATOM 515 C CA . THR A 1 70 ? -20.110 -7.526 7.620 1.00 81.00 70 THR A CA 1
ATOM 516 C C . THR A 1 70 ? -20.162 -8.625 8.680 1.00 81.00 70 THR A C 1
ATOM 518 O O . THR A 1 70 ? -21.039 -8.602 9.542 1.00 81.00 70 THR A O 1
ATOM 521 N N . ALA A 1 71 ? -19.227 -9.578 8.644 1.00 81.19 71 ALA A N 1
ATOM 522 C CA . ALA A 1 71 ? -19.174 -10.681 9.602 1.00 81.19 71 ALA A CA 1
ATOM 523 C C . ALA A 1 71 ? -18.740 -10.220 11.004 1.00 81.19 71 ALA A C 1
ATOM 525 O O . ALA A 1 71 ? -19.242 -10.719 12.010 1.00 81.19 71 ALA A O 1
ATOM 526 N N . PHE A 1 72 ? -17.825 -9.251 11.070 1.00 82.50 72 PHE A N 1
ATOM 527 C CA . PHE A 1 72 ? -17.275 -8.706 12.305 1.00 82.50 72 PHE A CA 1
ATOM 528 C C . PHE A 1 72 ? -17.235 -7.171 12.229 1.00 82.50 72 PHE A C 1
ATOM 530 O O . PHE A 1 72 ? -16.166 -6.598 12.007 1.00 82.50 72 PHE A O 1
ATOM 537 N N . PRO A 1 73 ? -18.360 -6.474 12.500 1.00 81.94 73 PRO A N 1
ATOM 538 C CA . PRO A 1 73 ? -18.439 -5.000 12.460 1.00 81.94 73 PRO A CA 1
ATOM 539 C C . PRO A 1 73 ? -17.450 -4.295 13.394 1.00 81.94 73 PRO A C 1
ATOM 541 O O . PRO A 1 73 ? -17.175 -3.105 13.293 1.00 81.94 73 PRO A O 1
ATOM 544 N N . SER A 1 74 ? -16.943 -5.061 14.348 1.00 79.81 74 SER A N 1
ATOM 545 C CA . SER A 1 74 ? -16.025 -4.670 15.392 1.00 79.81 74 SER A CA 1
ATOM 546 C C . SER A 1 74 ? -14.558 -4.660 14.899 1.00 79.81 74 SER A C 1
ATOM 548 O O . SER A 1 74 ? -13.680 -4.062 15.512 1.00 79.81 74 SER A O 1
ATOM 550 N N . LEU A 1 75 ? -14.257 -5.334 13.785 1.00 81.00 75 LEU A N 1
ATOM 551 C CA . LEU A 1 75 ? -12.907 -5.448 13.242 1.00 81.00 75 LEU A CA 1
ATOM 552 C C . LEU A 1 75 ? -12.490 -4.123 12.573 1.00 81.00 75 LEU A C 1
ATOM 554 O O . LEU A 1 75 ? -13.235 -3.596 11.746 1.00 81.00 75 LEU A O 1
ATOM 558 N N . PRO A 1 76 ? -11.293 -3.571 12.860 1.00 83.31 76 PRO A N 1
ATOM 559 C CA . PRO A 1 76 ? -10.838 -2.313 12.265 1.00 83.31 76 PRO A CA 1
ATOM 560 C C . PRO A 1 76 ? -10.344 -2.513 10.817 1.00 83.31 76 PRO A C 1
ATOM 562 O O . PRO A 1 76 ? -9.200 -2.192 10.486 1.00 83.31 76 PRO A O 1
ATOM 565 N N . ALA A 1 77 ? -11.197 -3.053 9.942 1.00 84.38 77 ALA A N 1
ATOM 566 C CA . ALA A 1 77 ? -10.825 -3.575 8.626 1.00 84.38 77 ALA A CA 1
ATOM 567 C C . ALA A 1 77 ? -10.223 -2.492 7.723 1.00 84.38 77 ALA A C 1
ATOM 569 O O . ALA A 1 77 ? -9.184 -2.704 7.103 1.00 84.38 77 ALA A O 1
ATOM 570 N N . ALA A 1 78 ? -10.791 -1.284 7.753 1.00 84.94 78 ALA A N 1
ATOM 571 C CA . ALA A 1 78 ? -10.267 -0.140 7.013 1.00 84.94 78 ALA A CA 1
ATOM 572 C C . ALA A 1 78 ? -8.849 0.269 7.466 1.00 84.94 78 ALA A C 1
ATOM 574 O O . ALA A 1 78 ? -8.011 0.635 6.642 1.00 84.94 78 ALA A O 1
ATOM 575 N N . ARG A 1 79 ? -8.528 0.170 8.767 1.00 86.81 79 ARG A N 1
ATOM 576 C CA . ARG A 1 79 ? -7.166 0.462 9.262 1.00 86.81 79 ARG A CA 1
ATOM 577 C C . ARG A 1 79 ? -6.169 -0.607 8.822 1.00 86.81 79 ARG A C 1
ATOM 579 O O . ARG A 1 79 ? -5.038 -0.274 8.480 1.00 86.81 79 ARG A O 1
ATOM 586 N N . VAL A 1 80 ? -6.589 -1.871 8.826 1.00 85.56 80 VAL A N 1
ATOM 587 C CA . VAL A 1 80 ? -5.787 -3.004 8.337 1.00 85.56 80 VAL A CA 1
ATOM 588 C C . VAL A 1 80 ? -5.523 -2.868 6.834 1.00 85.56 80 VAL A C 1
ATOM 590 O O . VAL A 1 80 ? -4.391 -3.074 6.389 1.00 85.56 80 VAL A O 1
ATOM 593 N N . ASP A 1 81 ? -6.529 -2.450 6.064 1.00 85.44 81 ASP A N 1
ATOM 594 C CA . ASP A 1 81 ? -6.393 -2.143 4.639 1.00 85.44 81 ASP A CA 1
ATOM 595 C C . ASP A 1 81 ? -5.370 -1.031 4.399 1.00 85.44 81 ASP A C 1
ATOM 597 O O . ASP A 1 81 ? -4.417 -1.205 3.639 1.00 85.44 81 ASP A O 1
ATOM 601 N N . ALA A 1 82 ? -5.511 0.090 5.110 1.00 89.00 82 ALA A N 1
ATOM 602 C CA . ALA A 1 82 ? -4.588 1.213 5.019 1.00 89.00 82 ALA A CA 1
ATOM 603 C C . ALA A 1 82 ? -3.145 0.800 5.366 1.00 89.00 82 ALA A C 1
ATOM 605 O O . ALA A 1 82 ? -2.224 1.086 4.601 1.00 89.00 82 ALA A O 1
ATOM 606 N N . ALA A 1 83 ? -2.931 0.051 6.450 1.00 86.38 83 ALA A N 1
ATOM 607 C CA . ALA A 1 83 ? -1.605 -0.466 6.799 1.00 86.38 83 ALA A CA 1
ATOM 608 C C . ALA A 1 83 ? -1.035 -1.400 5.709 1.00 86.38 83 ALA A C 1
ATOM 610 O O . ALA A 1 83 ? 0.153 -1.347 5.387 1.00 86.38 83 ALA A O 1
ATOM 611 N N . SER A 1 84 ? -1.879 -2.228 5.089 1.00 85.31 84 SER A N 1
ATOM 612 C CA . SER A 1 84 ? -1.475 -3.118 3.992 1.00 85.31 84 SER A CA 1
ATOM 613 C C . SER A 1 84 ? -1.087 -2.333 2.735 1.00 85.31 84 SER A C 1
ATOM 615 O O . SER A 1 84 ? -0.050 -2.606 2.123 1.00 85.31 84 SER A O 1
ATOM 617 N N . ARG A 1 85 ? -1.854 -1.295 2.388 1.00 87.88 85 ARG A N 1
ATOM 618 C CA . ARG A 1 85 ? -1.542 -0.380 1.280 1.00 87.88 85 ARG A CA 1
ATOM 619 C C . ARG A 1 85 ? -0.243 0.389 1.512 1.00 87.88 85 ARG A C 1
ATOM 621 O O . ARG A 1 85 ? 0.510 0.576 0.561 1.00 87.88 85 ARG A O 1
ATOM 628 N N . GLN A 1 86 ? 0.083 0.772 2.748 1.00 89.00 86 GLN A N 1
ATOM 629 C CA . GLN A 1 86 ? 1.385 1.376 3.064 1.00 89.00 86 GLN A CA 1
ATOM 630 C C . GLN A 1 86 ? 2.559 0.447 2.731 1.00 89.00 86 GLN A C 1
ATOM 632 O O . GLN A 1 86 ? 3.572 0.911 2.207 1.00 89.00 86 GLN A O 1
ATOM 637 N N . ILE A 1 87 ? 2.429 -0.861 2.986 1.00 85.19 87 ILE A N 1
ATOM 638 C CA . ILE A 1 87 ? 3.457 -1.849 2.615 1.00 85.19 87 ILE A CA 1
ATOM 639 C C . ILE A 1 87 ? 3.613 -1.894 1.093 1.00 85.19 87 ILE A C 1
ATOM 641 O O . ILE A 1 87 ? 4.736 -1.846 0.586 1.00 85.19 87 ILE A O 1
ATOM 645 N N . LEU A 1 88 ? 2.496 -1.957 0.365 1.00 84.19 88 LEU A N 1
ATOM 646 C CA . LEU A 1 88 ? 2.496 -1.996 -1.097 1.00 84.19 88 LEU A CA 1
ATOM 647 C C . LEU A 1 88 ? 3.124 -0.731 -1.694 1.00 84.19 88 LEU A C 1
ATOM 649 O O . LEU A 1 88 ? 3.974 -0.826 -2.576 1.00 84.19 88 LEU A O 1
ATOM 653 N N . LEU A 1 89 ? 2.770 0.447 -1.179 1.00 88.56 89 LEU A N 1
ATOM 654 C CA . LEU A 1 89 ? 3.334 1.725 -1.616 1.00 88.56 89 LEU A CA 1
ATOM 655 C C . LEU A 1 89 ? 4.837 1.816 -1.325 1.00 88.56 89 LEU A C 1
ATOM 657 O O . LEU A 1 89 ? 5.595 2.292 -2.166 1.00 88.56 89 LEU A O 1
ATOM 661 N N . ALA A 1 90 ? 5.304 1.295 -0.188 1.00 87.12 90 ALA A N 1
ATOM 662 C CA . ALA A 1 90 ? 6.735 1.225 0.099 1.00 87.12 90 ALA A CA 1
ATOM 663 C C . ALA A 1 90 ? 7.480 0.317 -0.900 1.00 87.12 90 ALA A C 1
ATOM 665 O O . ALA A 1 90 ? 8.562 0.667 -1.372 1.00 87.12 90 ALA A O 1
ATOM 666 N N . GLN A 1 91 ? 6.903 -0.833 -1.263 1.00 84.19 91 GLN A N 1
ATOM 667 C CA . GLN A 1 91 ? 7.481 -1.733 -2.269 1.00 84.19 91 GLN A CA 1
ATOM 668 C C . GLN A 1 91 ? 7.476 -1.106 -3.667 1.00 84.19 91 GLN A C 1
ATOM 670 O O . GLN A 1 91 ? 8.472 -1.196 -4.388 1.00 84.19 91 GLN A O 1
ATOM 675 N N . LYS A 1 92 ? 6.377 -0.438 -4.029 1.00 85.94 92 LYS A N 1
ATOM 676 C CA . LYS A 1 92 ? 6.236 0.310 -5.279 1.00 85.94 92 LYS A CA 1
ATOM 677 C C . LYS A 1 92 ? 7.303 1.402 -5.385 1.00 85.94 92 LYS A C 1
ATOM 679 O O . LYS A 1 92 ? 8.042 1.412 -6.363 1.00 85.94 92 LYS A O 1
ATOM 684 N N . GLY A 1 93 ? 7.469 2.223 -4.346 1.00 86.94 93 GLY A N 1
ATOM 685 C CA . GLY A 1 93 ? 8.476 3.287 -4.319 1.00 86.94 93 GLY A CA 1
ATOM 686 C C . GLY A 1 93 ? 9.904 2.747 -4.437 1.00 86.94 93 GLY A C 1
ATOM 687 O O . GLY A 1 93 ? 10.726 3.321 -5.148 1.00 86.94 93 GLY A O 1
ATOM 688 N N . ALA A 1 94 ? 10.189 1.587 -3.830 1.00 84.81 94 ALA A N 1
ATOM 689 C CA . ALA A 1 94 ? 11.482 0.921 -3.984 1.00 84.81 94 ALA A CA 1
ATOM 690 C C . ALA A 1 94 ? 11.734 0.485 -5.431 1.00 84.81 94 ALA A C 1
ATOM 692 O O . ALA A 1 94 ? 12.792 0.790 -5.982 1.00 84.81 94 ALA A O 1
ATOM 693 N N . ARG A 1 95 ? 10.757 -0.173 -6.066 1.00 84.06 95 ARG A N 1
ATOM 694 C CA . ARG A 1 95 ? 10.837 -0.563 -7.480 1.00 84.06 95 ARG A CA 1
ATOM 695 C C . ARG A 1 95 ? 11.053 0.652 -8.385 1.00 84.06 95 ARG A C 1
ATOM 697 O O . ARG A 1 95 ? 11.958 0.622 -9.212 1.00 84.06 95 ARG A O 1
ATOM 704 N N . GLU A 1 96 ? 10.251 1.699 -8.224 1.00 85.75 96 GLU A N 1
ATOM 705 C CA . GLU A 1 96 ? 10.336 2.919 -9.036 1.00 85.75 96 GLU A CA 1
ATOM 706 C C . GLU A 1 96 ? 11.692 3.612 -8.853 1.00 85.75 96 GLU A C 1
ATOM 708 O O . GLU A 1 96 ? 12.302 4.042 -9.829 1.00 85.75 96 GLU A O 1
ATOM 713 N N . SER A 1 97 ? 12.219 3.644 -7.622 1.00 86.00 97 SER A N 1
ATOM 714 C CA . SER A 1 97 ? 13.545 4.216 -7.352 1.00 86.00 97 SER A CA 1
ATOM 715 C C . SER A 1 97 ? 14.659 3.443 -8.064 1.00 86.00 97 SER A C 1
ATOM 717 O O . SER A 1 97 ? 15.542 4.049 -8.663 1.00 86.00 97 SER A O 1
ATOM 719 N N . ILE A 1 98 ? 14.583 2.108 -8.081 1.00 83.88 98 ILE A N 1
ATOM 720 C CA . ILE A 1 98 ? 15.532 1.247 -8.793 1.00 83.88 98 ILE A CA 1
ATOM 721 C C . ILE A 1 98 ? 15.427 1.484 -10.304 1.00 83.88 98 ILE A C 1
ATOM 723 O O . ILE A 1 98 ? 16.444 1.675 -10.965 1.00 83.88 98 ILE A O 1
ATOM 727 N N . GLN A 1 99 ? 14.213 1.516 -10.859 1.00 83.25 99 GLN A N 1
ATOM 728 C CA . GLN A 1 99 ? 13.997 1.772 -12.287 1.00 83.25 99 GLN A CA 1
ATOM 729 C C . GLN A 1 99 ? 14.571 3.124 -12.728 1.00 83.25 99 GLN A C 1
ATOM 731 O O . GLN A 1 99 ? 15.182 3.204 -13.793 1.00 83.25 99 GLN A O 1
ATOM 736 N N . PHE A 1 100 ? 14.437 4.153 -11.891 1.00 84.50 100 PHE A N 1
ATOM 737 C CA . PHE A 1 100 ? 15.046 5.456 -12.131 1.00 84.50 100 PHE A CA 1
ATOM 738 C C . PHE A 1 100 ? 16.580 5.394 -12.105 1.00 84.50 100 PHE A C 1
ATOM 740 O O . PHE A 1 100 ? 17.220 5.866 -13.040 1.00 84.50 100 PHE A O 1
ATOM 747 N N . VAL A 1 101 ? 17.179 4.759 -11.089 1.00 85.12 101 VAL A N 1
ATOM 748 C CA . VAL A 1 101 ? 18.647 4.623 -10.964 1.00 85.12 101 VAL A CA 1
ATOM 749 C C . VAL A 1 101 ? 19.263 3.891 -12.154 1.00 85.12 101 VAL A C 1
ATOM 751 O O . VAL A 1 101 ? 20.328 4.276 -12.628 1.00 85.12 101 VAL A O 1
ATOM 754 N N . TYR A 1 102 ? 18.593 2.857 -12.661 1.00 83.62 102 TYR A N 1
ATOM 755 C CA . TYR A 1 102 ? 19.045 2.107 -13.835 1.00 83.62 102 TYR A CA 1
ATOM 756 C C . TYR A 1 102 ? 18.661 2.764 -15.173 1.00 83.62 102 TYR A C 1
ATOM 758 O O . TYR A 1 102 ? 18.867 2.160 -16.223 1.00 83.62 102 TYR A O 1
ATOM 766 N N . GLY A 1 103 ? 18.098 3.978 -15.164 1.00 83.00 103 GLY A N 1
ATOM 767 C CA . GLY A 1 103 ? 17.745 4.718 -16.379 1.00 83.00 103 GLY A CA 1
ATOM 768 C C . GLY A 1 103 ? 16.595 4.108 -17.187 1.00 83.00 103 GLY A C 1
ATOM 769 O O . GLY A 1 103 ? 16.396 4.484 -18.338 1.00 83.00 103 GLY A O 1
ATOM 770 N N . ILE A 1 104 ? 15.827 3.181 -16.602 1.00 82.88 104 ILE A N 1
ATOM 771 C CA . ILE A 1 104 ? 14.652 2.567 -17.242 1.00 82.88 104 ILE A CA 1
ATOM 772 C C . ILE A 1 104 ? 13.540 3.611 -17.387 1.00 82.88 104 ILE A C 1
ATOM 774 O O . ILE A 1 104 ? 12.821 3.636 -18.383 1.00 82.88 104 ILE A O 1
ATOM 778 N N . THR A 1 105 ? 13.406 4.490 -16.394 1.00 78.00 105 THR A N 1
ATOM 779 C CA . THR A 1 105 ? 12.463 5.610 -16.409 1.00 78.00 105 THR A CA 1
ATOM 780 C C . THR A 1 105 ? 13.228 6.927 -16.463 1.00 78.00 105 THR A C 1
ATOM 782 O O . THR A 1 105 ? 14.083 7.177 -15.618 1.00 78.00 105 THR A O 1
ATOM 785 N N . GLY A 1 106 ? 12.887 7.810 -17.405 1.00 74.62 106 GLY A N 1
ATOM 786 C CA . GLY A 1 106 ? 13.556 9.110 -17.573 1.00 74.62 106 GLY A CA 1
ATOM 787 C C . GLY A 1 106 ? 13.227 10.170 -16.511 1.00 74.62 106 GLY A C 1
ATOM 788 O O . GLY A 1 106 ? 13.693 11.299 -16.613 1.00 74.62 106 GLY A O 1
ATOM 789 N N . SER A 1 107 ? 12.402 9.845 -15.511 1.00 83.44 107 SER A N 1
ATOM 790 C CA . SER A 1 107 ? 11.972 10.771 -14.460 1.00 83.44 107 SER A CA 1
ATOM 791 C C . SER A 1 107 ? 11.758 10.041 -13.135 1.00 83.44 107 SER A C 1
ATOM 793 O O . SER A 1 107 ? 11.373 8.872 -13.117 1.00 83.44 107 SER A O 1
ATOM 795 N N . ASN A 1 108 ? 11.972 10.753 -12.028 1.00 87.69 108 ASN A N 1
ATOM 796 C CA . ASN A 1 108 ? 11.676 10.301 -10.668 1.00 87.69 108 ASN A CA 1
ATOM 797 C C . ASN A 1 108 ? 10.282 10.742 -10.174 1.00 87.69 108 ASN A C 1
ATOM 799 O O . ASN A 1 108 ? 9.961 10.526 -9.007 1.00 87.69 108 ASN A O 1
ATOM 803 N N . ALA A 1 109 ? 9.445 11.329 -11.039 1.00 90.25 109 ALA A N 1
ATOM 804 C CA . ALA A 1 109 ? 8.100 11.792 -10.683 1.00 90.25 109 ALA A CA 1
ATOM 805 C C . ALA A 1 109 ? 7.244 10.682 -10.045 1.00 90.25 109 ALA A C 1
ATOM 807 O O . ALA A 1 109 ? 6.673 10.891 -8.980 1.00 90.25 109 ALA A O 1
ATOM 808 N N . ALA A 1 110 ? 7.259 9.472 -10.618 1.00 87.38 110 ALA A N 1
ATOM 809 C CA . ALA A 1 110 ? 6.518 8.327 -10.081 1.00 87.38 110 ALA A CA 1
ATOM 810 C C . ALA A 1 110 ? 6.922 7.982 -8.633 1.00 87.38 110 ALA A C 1
ATOM 812 O O . ALA A 1 110 ? 6.062 7.727 -7.791 1.00 87.38 110 ALA A O 1
ATOM 813 N N . VAL A 1 111 ? 8.222 8.067 -8.318 1.00 88.81 111 VAL A N 1
ATOM 814 C CA . VAL A 1 111 ? 8.741 7.842 -6.960 1.00 88.81 111 VAL A CA 1
ATOM 815 C C . VAL A 1 111 ? 8.163 8.873 -5.989 1.00 88.81 111 VAL A C 1
ATOM 817 O O . VAL A 1 111 ? 7.730 8.514 -4.893 1.00 88.81 111 VAL A O 1
ATOM 820 N N . PHE A 1 112 ? 8.142 10.152 -6.376 1.00 92.75 112 PHE A N 1
ATOM 821 C CA . PHE A 1 112 ? 7.593 11.221 -5.541 1.00 92.75 112 PHE A CA 1
ATOM 822 C C . PHE A 1 112 ? 6.078 11.110 -5.362 1.00 92.75 112 PHE A C 1
ATOM 824 O O . PHE A 1 112 ? 5.596 11.292 -4.243 1.00 92.75 112 PHE A O 1
ATOM 831 N N . ASP A 1 113 ? 5.344 10.737 -6.408 1.00 94.00 113 ASP A N 1
ATOM 832 C CA . ASP A 1 113 ? 3.902 10.500 -6.325 1.00 94.00 113 ASP A CA 1
ATOM 833 C C . ASP A 1 113 ? 3.591 9.361 -5.350 1.00 94.00 113 ASP A C 1
ATOM 835 O O . ASP A 1 113 ? 2.737 9.497 -4.470 1.00 94.00 113 ASP A O 1
ATOM 839 N N . THR A 1 114 ? 4.332 8.252 -5.437 1.00 92.38 114 THR A N 1
ATOM 840 C CA . THR A 1 114 ? 4.201 7.131 -4.501 1.00 92.38 114 THR A CA 1
ATOM 841 C C . THR A 1 114 ? 4.550 7.545 -3.070 1.00 92.38 114 THR A C 1
ATOM 843 O O . THR A 1 114 ? 3.850 7.153 -2.131 1.00 92.38 114 THR A O 1
ATOM 846 N N . MET A 1 115 ? 5.579 8.380 -2.874 1.00 93.56 115 MET A N 1
ATOM 847 C CA . MET A 1 115 ? 5.893 8.924 -1.549 1.00 93.56 115 MET A CA 1
ATOM 848 C C . MET A 1 115 ? 4.754 9.781 -0.987 1.00 93.56 115 MET A C 1
ATOM 850 O O . MET A 1 115 ? 4.444 9.680 0.202 1.00 93.56 115 MET A O 1
ATOM 854 N N . GLY A 1 116 ? 4.143 10.619 -1.828 1.00 95.81 116 GLY A N 1
ATOM 855 C CA . GLY A 1 116 ? 3.012 11.466 -1.457 1.00 95.81 116 GLY A CA 1
ATOM 856 C C . GLY A 1 116 ? 1.790 10.641 -1.057 1.00 95.81 116 GLY A C 1
ATOM 857 O O . GLY A 1 116 ? 1.209 10.880 -0.001 1.00 95.81 116 GLY A O 1
ATOM 858 N N . GLN A 1 117 ? 1.458 9.609 -1.839 1.00 95.06 117 GLN A N 1
ATOM 859 C CA . GLN A 1 117 ? 0.366 8.679 -1.527 1.00 95.06 117 GLN A CA 1
ATOM 860 C C . GLN A 1 117 ? 0.589 7.960 -0.193 1.00 95.06 117 GLN A C 1
ATOM 862 O O . GLN A 1 117 ? -0.338 7.842 0.609 1.00 95.06 117 GLN A O 1
ATOM 867 N N . TRP A 1 118 ? 1.820 7.509 0.072 1.00 94.88 118 TRP A N 1
ATOM 868 C CA . TRP A 1 118 ? 2.149 6.865 1.343 1.00 94.88 118 TRP A CA 1
ATOM 869 C C . TRP A 1 118 ? 1.986 7.833 2.520 1.00 94.88 118 TRP A C 1
ATOM 871 O O . TRP A 1 118 ? 1.376 7.470 3.526 1.00 94.88 118 TRP A O 1
ATOM 881 N N . GLN A 1 119 ? 2.493 9.068 2.394 1.00 96.38 119 GLN A N 1
ATOM 882 C CA . GLN A 1 119 ? 2.420 10.069 3.464 1.00 96.38 119 GLN A CA 1
ATOM 883 C C . GLN A 1 119 ? 0.972 10.463 3.760 1.00 96.38 119 GLN A C 1
ATOM 885 O O . GLN A 1 119 ? 0.579 10.466 4.920 1.00 96.38 119 GLN A O 1
ATOM 890 N N . ALA A 1 120 ? 0.153 10.685 2.729 1.00 96.44 120 ALA A N 1
ATOM 891 C CA . ALA A 1 120 ? -1.269 10.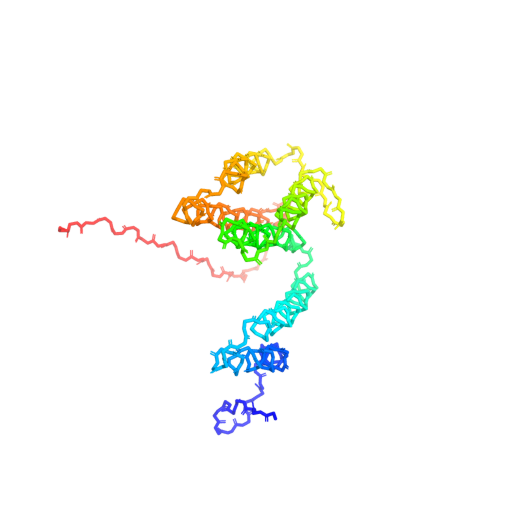964 2.909 1.00 96.44 120 ALA A CA 1
ATOM 892 C C . ALA A 1 120 ? -1.977 9.833 3.675 1.00 96.44 120 ALA A C 1
ATOM 894 O O . ALA A 1 120 ? -2.790 10.081 4.564 1.00 96.44 120 ALA A O 1
ATOM 895 N N . LEU A 1 121 ? -1.641 8.575 3.375 1.00 94.69 121 LEU A N 1
ATOM 896 C CA . LEU A 1 121 ? -2.210 7.421 4.066 1.00 94.69 121 LEU A CA 1
ATOM 897 C C . LEU A 1 121 ? -1.762 7.335 5.533 1.00 94.69 121 LEU A C 1
ATOM 899 O O . LEU A 1 121 ? -2.572 7.032 6.409 1.00 94.69 121 LEU A O 1
ATOM 903 N N . GLN A 1 122 ? -0.495 7.646 5.806 1.00 94.50 122 GLN A N 1
ATOM 904 C CA . GLN A 1 122 ? 0.047 7.733 7.161 1.00 94.50 122 GLN A CA 1
ATOM 905 C C . GLN A 1 122 ? -0.636 8.842 7.967 1.00 94.50 122 GLN A C 1
ATOM 907 O O . GLN A 1 122 ? -1.010 8.623 9.119 1.00 94.50 122 GLN A O 1
ATOM 912 N N . ASP A 1 123 ? -0.857 10.005 7.364 1.00 95.81 123 ASP A N 1
ATOM 913 C CA . ASP A 1 123 ? -1.522 11.128 8.022 1.00 95.81 123 ASP A CA 1
ATOM 914 C C . ASP A 1 123 ? -2.992 10.795 8.327 1.00 95.81 123 ASP A C 1
ATOM 916 O O . ASP A 1 123 ? -3.449 11.025 9.449 1.00 95.81 123 ASP A O 1
ATOM 920 N N . ASN A 1 124 ? -3.699 10.150 7.390 1.00 94.81 124 ASN A N 1
ATOM 921 C CA . ASN A 1 124 ? -5.068 9.662 7.596 1.00 94.81 124 ASN A CA 1
ATOM 922 C C . ASN A 1 124 ? -5.157 8.622 8.723 1.00 94.81 124 ASN A C 1
ATOM 924 O O . ASN A 1 124 ? -6.114 8.624 9.495 1.00 94.81 124 ASN A O 1
ATOM 928 N N . LEU A 1 125 ? -4.160 7.739 8.860 1.00 92.56 125 LEU A N 1
ATOM 929 C CA . LEU A 1 125 ? -4.131 6.746 9.940 1.00 92.56 125 LEU A CA 1
ATOM 930 C C . LEU A 1 125 ? -4.060 7.389 11.330 1.00 92.56 125 LEU A C 1
ATOM 932 O O . LEU A 1 125 ? -4.643 6.830 12.263 1.00 92.56 125 LEU A O 1
ATOM 936 N N . LYS A 1 126 ? -3.382 8.537 11.462 1.00 94.62 126 LYS A N 1
ATOM 937 C CA . LYS A 1 126 ? -3.256 9.295 12.717 1.00 94.62 126 LYS A CA 1
ATOM 938 C C . LYS A 1 126 ? -4.440 10.217 12.963 1.00 94.62 126 LYS A C 1
ATOM 940 O O . LYS A 1 126 ? -5.066 10.134 14.018 1.00 94.62 126 LYS A O 1
ATOM 945 N N . ASN A 1 127 ? -4.727 11.087 12.002 1.00 95.25 127 ASN A N 1
ATOM 946 C CA . ASN A 1 127 ? -5.655 12.205 12.161 1.00 95.25 127 ASN A CA 1
ATOM 947 C C . ASN A 1 127 ? -7.098 11.846 11.773 1.00 95.25 127 ASN A C 1
ATOM 949 O O . ASN A 1 127 ? -8.010 12.624 12.034 1.00 95.25 127 ASN A O 1
ATOM 953 N N . GLY A 1 128 ? -7.312 10.671 11.178 1.00 90.56 128 GLY A N 1
ATOM 954 C CA . GLY A 1 128 ? -8.563 10.320 10.517 1.00 90.56 128 GLY A CA 1
ATOM 955 C C . GLY A 1 128 ? -8.638 10.898 9.101 1.00 90.56 128 GLY A C 1
ATOM 956 O O . GLY A 1 128 ? -7.865 11.780 8.731 1.00 90.56 128 GLY A O 1
ATOM 957 N N . GLY A 1 129 ? -9.553 10.366 8.291 1.00 92.94 129 GLY A N 1
ATOM 958 C CA . GLY A 1 129 ? -9.705 10.715 6.872 1.00 92.94 129 GLY A CA 1
ATOM 959 C C . GLY A 1 129 ? -9.961 9.485 6.001 1.00 92.94 129 GLY A C 1
ATOM 960 O O . GLY A 1 129 ? -9.647 8.367 6.401 1.00 92.94 129 GLY A O 1
ATOM 961 N N . ASN A 1 130 ? -10.558 9.663 4.817 1.00 87.69 130 ASN A N 1
ATOM 962 C CA . ASN A 1 130 ? -10.899 8.563 3.896 1.00 87.69 130 ASN A CA 1
ATOM 963 C C . ASN A 1 130 ? -11.669 7.402 4.565 1.00 87.69 130 ASN A C 1
ATOM 965 O O . ASN A 1 130 ? -11.388 6.232 4.321 1.00 87.69 130 ASN A O 1
ATOM 969 N N . GLY A 1 131 ? -12.613 7.727 5.456 1.00 85.44 131 GLY A N 1
ATOM 970 C CA . GLY A 1 131 ? -13.393 6.733 6.206 1.00 85.44 131 GLY A CA 1
ATOM 971 C C . GLY A 1 131 ? -12.670 6.115 7.411 1.00 85.44 131 GLY A C 1
ATOM 972 O O . GLY A 1 131 ? -13.251 5.282 8.101 1.00 85.44 131 GLY A O 1
ATOM 973 N N . LEU A 1 132 ? -11.431 6.524 7.708 1.00 88.69 132 LEU A N 1
ATOM 974 C CA . LEU A 1 132 ? -10.709 6.110 8.911 1.00 88.69 132 LEU A CA 1
ATOM 975 C C . LEU A 1 132 ? -11.015 7.050 10.084 1.00 88.69 132 LEU A C 1
ATOM 977 O O . LEU A 1 132 ? -10.917 8.271 9.924 1.00 88.69 132 LEU A O 1
ATOM 981 N N . PRO A 1 133 ? -11.312 6.516 11.282 1.00 88.75 133 PRO A N 1
ATOM 982 C CA . PRO A 1 133 ? -11.338 7.328 12.490 1.00 88.75 133 PRO A CA 1
ATOM 983 C C . PRO A 1 133 ? -9.916 7.775 12.862 1.00 88.75 133 PRO A C 1
ATOM 985 O O . PRO A 1 133 ? -8.939 7.088 12.559 1.00 88.75 133 PRO A O 1
ATOM 988 N N . ALA A 1 134 ? -9.787 8.895 13.572 1.00 92.56 134 ALA A N 1
ATOM 989 C CA . ALA A 1 134 ? -8.514 9.310 14.164 1.00 92.56 134 ALA A CA 1
ATOM 990 C C . ALA A 1 134 ? -8.045 8.316 15.242 1.00 92.56 134 ALA A C 1
ATOM 992 O O . ALA A 1 134 ? -8.852 7.566 15.803 1.00 92.56 134 ALA A O 1
ATOM 993 N N . ILE A 1 135 ? -6.738 8.267 15.527 1.00 90.56 135 ILE A N 1
ATOM 994 C CA . ILE A 1 135 ? -6.237 7.518 16.691 1.00 90.56 135 ILE A CA 1
ATOM 995 C C . ILE A 1 135 ? -6.792 8.191 17.946 1.00 90.56 135 ILE A C 1
ATOM 997 O O . ILE A 1 135 ? -6.616 9.391 18.144 1.00 90.56 135 ILE A O 1
ATOM 1001 N N . SER A 1 136 ? -7.472 7.416 18.793 1.00 88.69 136 SER A N 1
ATOM 1002 C CA . SER A 1 136 ? -8.007 7.948 20.044 1.00 88.69 136 SER A CA 1
ATOM 1003 C C . SER A 1 136 ? -6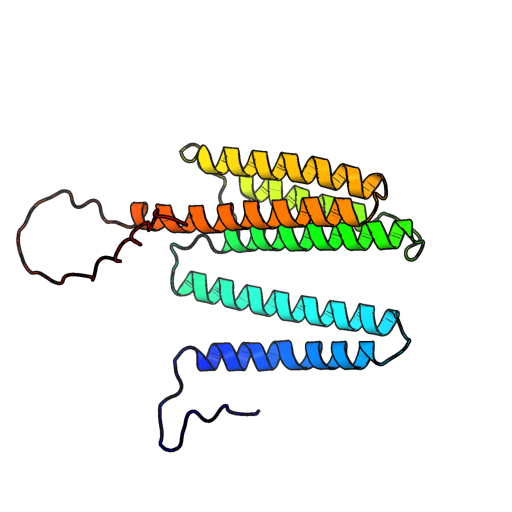.868 8.382 20.980 1.00 88.69 136 SER A C 1
ATOM 1005 O O . SER A 1 136 ? -5.909 7.621 21.146 1.00 88.69 136 SER A O 1
ATOM 1007 N N . PRO A 1 137 ? -6.994 9.522 21.688 1.00 90.44 137 PRO A N 1
ATOM 1008 C CA . PRO A 1 137 ? -6.067 9.911 22.752 1.00 90.44 137 PRO A CA 1
ATOM 1009 C C . PRO A 1 137 ? -5.914 8.857 23.858 1.00 90.44 137 PRO A C 1
ATOM 1011 O O . PRO A 1 137 ? -4.890 8.812 24.531 1.00 90.44 137 PRO A O 1
ATOM 1014 N N . GLN A 1 138 ? -6.908 7.978 24.034 1.00 91.06 138 GLN A N 1
ATOM 1015 C CA . GLN A 1 138 ? -6.855 6.877 25.004 1.00 91.06 138 GLN A CA 1
ATOM 1016 C C . GLN A 1 138 ? -5.943 5.718 24.557 1.00 91.06 138 GLN A C 1
ATOM 1018 O O . GLN A 1 138 ? -5.759 4.764 25.308 1.00 91.06 138 GLN A O 1
ATOM 1023 N N . ARG A 1 139 ? -5.383 5.778 23.340 1.00 86.06 139 ARG A N 1
ATOM 1024 C CA . ARG A 1 139 ? -4.510 4.755 22.743 1.00 86.06 139 ARG A CA 1
ATOM 1025 C C . ARG A 1 139 ? -3.114 5.320 22.440 1.00 86.06 139 ARG A C 1
ATOM 1027 O O . ARG A 1 139 ? -2.750 5.494 21.269 1.00 86.06 139 ARG A O 1
ATOM 1034 N N . PRO A 1 140 ? -2.314 5.636 23.479 1.00 91.19 140 PRO A N 1
ATOM 1035 C CA . PRO A 1 140 ? -0.950 6.133 23.297 1.00 91.19 140 PRO A CA 1
ATOM 1036 C C . PRO A 1 140 ? -0.043 5.093 22.625 1.00 91.19 140 PRO A C 1
ATOM 1038 O O . PRO A 1 140 ? 0.873 5.464 21.898 1.00 91.19 140 PRO A O 1
ATOM 1041 N N . ASP A 1 141 ? -0.347 3.804 22.790 1.00 87.19 141 ASP A N 1
ATOM 1042 C CA . ASP A 1 141 ? 0.321 2.684 22.127 1.00 87.19 141 ASP A CA 1
ATOM 1043 C C . ASP A 1 141 ? 0.250 2.790 20.595 1.00 87.19 141 ASP A C 1
ATOM 1045 O O . ASP A 1 141 ? 1.268 2.676 19.914 1.00 87.19 141 ASP A O 1
ATOM 1049 N N . LEU A 1 142 ? -0.933 3.087 20.044 1.00 85.25 142 LEU A N 1
ATOM 1050 C CA . LEU A 1 142 ? -1.116 3.248 18.598 1.00 85.25 142 LEU A CA 1
ATOM 1051 C C . LEU A 1 142 ? -0.416 4.504 18.076 1.00 85.25 142 LEU A C 1
ATOM 1053 O O . LEU A 1 142 ? 0.132 4.493 16.975 1.00 85.25 142 LEU A O 1
ATOM 1057 N N . SER A 1 143 ? -0.407 5.575 18.872 1.00 91.00 143 SER A N 1
ATOM 1058 C CA . SER A 1 143 ? 0.307 6.810 18.530 1.00 91.00 143 SER A CA 1
ATOM 1059 C C . SER A 1 143 ? 1.822 6.594 18.492 1.00 91.00 143 SER A C 1
ATOM 1061 O O . SER A 1 143 ? 2.487 7.067 17.570 1.00 91.00 143 SER A O 1
ATOM 1063 N N . GLN A 1 144 ? 2.362 5.833 19.449 1.00 91.31 144 GLN A N 1
ATOM 1064 C CA . GLN A 1 144 ? 3.769 5.445 19.465 1.00 91.31 144 GLN A CA 1
ATOM 1065 C C . GLN A 1 144 ? 4.117 4.579 18.250 1.00 91.31 144 GLN A C 1
ATOM 1067 O O . GLN A 1 144 ? 5.080 4.876 17.545 1.00 91.31 144 GLN A O 1
ATOM 1072 N N . GLN A 1 145 ? 3.319 3.552 17.950 1.00 86.50 145 GLN A N 1
ATOM 1073 C CA . GLN A 1 145 ? 3.565 2.698 16.784 1.00 86.50 145 GLN A CA 1
ATOM 1074 C C . GLN A 1 145 ? 3.495 3.483 15.472 1.00 86.50 145 GLN A C 1
ATOM 1076 O O . GLN A 1 145 ? 4.331 3.292 14.590 1.00 86.50 145 GLN A O 1
ATOM 1081 N N . TRP A 1 146 ? 2.536 4.405 15.346 1.00 91.88 146 TRP A N 1
ATOM 1082 C CA . TRP A 1 146 ? 2.472 5.315 14.205 1.00 91.88 146 TRP A CA 1
ATOM 1083 C C . TRP A 1 146 ? 3.777 6.105 14.049 1.00 91.88 146 TRP A C 1
ATOM 1085 O O . TRP A 1 146 ? 4.313 6.211 12.944 1.00 91.88 146 TRP A O 1
ATOM 1095 N N . GLN A 1 147 ? 4.324 6.614 15.155 1.00 93.75 147 GLN A N 1
ATOM 1096 C CA . GLN A 1 147 ? 5.573 7.368 15.148 1.00 93.75 147 GLN A CA 1
ATOM 1097 C C . GLN A 1 147 ? 6.775 6.491 14.771 1.00 93.75 147 GLN A C 1
ATOM 1099 O O . GLN A 1 147 ? 7.627 6.926 13.999 1.00 93.75 147 GLN A O 1
ATOM 1104 N N . GLU A 1 148 ? 6.833 5.247 15.245 1.00 89.44 148 GLU A N 1
ATOM 1105 C CA . GLU A 1 148 ? 7.871 4.290 14.842 1.00 89.44 148 GLU A CA 1
ATOM 1106 C C . GLU A 1 148 ? 7.833 4.026 13.332 1.00 89.44 148 GLU A C 1
ATOM 1108 O O . GLU A 1 148 ? 8.866 4.099 12.660 1.00 89.44 148 GLU A O 1
ATOM 1113 N N . VAL A 1 149 ? 6.641 3.789 12.773 1.00 88.62 149 VAL A N 1
ATOM 1114 C CA . VAL A 1 149 ? 6.446 3.609 11.326 1.00 88.62 149 VAL A CA 1
ATOM 1115 C C . VAL A 1 149 ? 6.897 4.852 10.551 1.00 88.62 149 VAL A C 1
ATOM 1117 O O . VAL A 1 149 ? 7.588 4.712 9.539 1.00 88.62 149 VAL A O 1
ATOM 1120 N N . GLN A 1 150 ? 6.591 6.058 11.043 1.00 92.94 150 GLN A N 1
ATOM 1121 C CA . GLN A 1 150 ? 7.045 7.313 10.434 1.00 92.94 150 GLN A CA 1
ATOM 1122 C C . GLN A 1 150 ? 8.579 7.404 10.391 1.00 92.94 150 GLN A C 1
ATOM 1124 O O . GLN A 1 150 ? 9.141 7.717 9.344 1.00 92.94 150 GLN A O 1
ATOM 1129 N N . VAL A 1 151 ? 9.271 7.065 11.485 1.00 91.56 151 VAL A N 1
ATOM 1130 C CA . VAL A 1 151 ? 10.745 7.083 11.542 1.00 91.56 151 VAL A CA 1
ATOM 1131 C C . VAL A 1 151 ? 11.355 6.127 10.513 1.00 91.56 151 VAL A C 1
ATOM 1133 O O . VAL A 1 151 ? 12.325 6.478 9.834 1.00 91.56 151 VAL A O 1
ATOM 1136 N N . TYR A 1 152 ? 10.797 4.922 10.362 1.00 87.44 152 TYR A N 1
ATOM 1137 C CA . TYR A 1 152 ? 11.258 3.977 9.339 1.00 87.44 152 TYR A CA 1
ATOM 1138 C C . TYR A 1 152 ? 11.005 4.489 7.925 1.00 87.44 152 TYR A C 1
ATOM 1140 O O . TYR A 1 152 ? 11.873 4.360 7.058 1.00 87.44 152 TYR A O 1
ATOM 1148 N N . TRP A 1 153 ? 9.844 5.093 7.694 1.00 90.56 153 TRP A N 1
ATOM 1149 C CA . TRP A 1 153 ? 9.509 5.682 6.409 1.00 90.56 153 TRP A CA 1
ATOM 1150 C C . TRP A 1 153 ? 10.429 6.843 6.037 1.00 90.56 153 TRP A C 1
ATOM 1152 O O . TRP A 1 153 ? 10.885 6.917 4.900 1.00 90.56 153 TRP A O 1
ATOM 1162 N N . ASP A 1 154 ? 10.773 7.716 6.982 1.00 91.44 154 ASP A N 1
ATOM 1163 C CA . ASP A 1 154 ? 11.693 8.827 6.732 1.00 91.44 154 ASP A CA 1
ATOM 1164 C C . ASP A 1 154 ? 13.080 8.330 6.302 1.00 91.44 154 ASP A C 1
ATOM 1166 O O . ASP A 1 154 ? 13.669 8.865 5.357 1.00 91.44 154 ASP A O 1
ATOM 1170 N N . ARG A 1 155 ? 13.562 7.237 6.909 1.00 88.88 155 ARG A N 1
ATOM 1171 C CA . ARG A 1 155 ? 14.793 6.558 6.472 1.00 88.88 155 ARG A CA 1
ATOM 1172 C C . ARG A 1 155 ? 14.651 5.980 5.065 1.00 88.88 155 ARG A C 1
ATOM 1174 O O . ARG A 1 155 ? 15.554 6.144 4.248 1.00 88.88 155 ARG A O 1
ATOM 1181 N N . LEU A 1 156 ? 13.524 5.334 4.765 1.00 85.88 156 LEU A N 1
ATOM 1182 C CA . LEU A 1 156 ? 13.267 4.743 3.452 1.00 85.88 156 LEU A CA 1
ATOM 1183 C C . LEU A 1 156 ? 13.165 5.812 2.347 1.00 85.88 156 LEU A C 1
ATOM 1185 O O . LEU A 1 156 ? 13.782 5.660 1.294 1.00 85.88 156 LEU A O 1
ATOM 1189 N N . LYS A 1 157 ? 12.481 6.935 2.605 1.00 88.31 157 LYS A N 1
ATOM 1190 C CA . LYS A 1 157 ? 12.407 8.088 1.689 1.00 88.31 157 LYS A CA 1
ATOM 1191 C C . LYS A 1 157 ? 13.788 8.618 1.324 1.00 88.31 157 LYS A C 1
ATOM 1193 O O . LYS A 1 157 ? 14.029 8.941 0.162 1.00 88.31 157 LYS A O 1
ATOM 1198 N N . ALA A 1 158 ? 14.691 8.719 2.301 1.00 87.50 158 ALA A N 1
ATOM 1199 C CA . ALA A 1 158 ? 16.060 9.154 2.044 1.00 87.50 158 ALA A CA 1
ATOM 1200 C C . ALA A 1 158 ? 16.777 8.197 1.077 1.00 87.50 158 ALA A C 1
ATOM 1202 O O . ALA A 1 158 ? 17.438 8.651 0.147 1.00 87.50 158 ALA A O 1
ATOM 1203 N N . GLN A 1 159 ? 16.579 6.884 1.230 1.00 85.00 159 GLN A N 1
ATOM 1204 C CA . GLN A 1 159 ? 17.164 5.883 0.333 1.00 85.00 159 GLN A CA 1
ATOM 1205 C C . GLN A 1 159 ? 16.611 5.968 -1.096 1.00 85.00 159 GLN A C 1
ATOM 1207 O O . GLN A 1 159 ? 17.386 5.882 -2.047 1.00 85.00 159 GLN A O 1
ATOM 1212 N N . PHE A 1 160 ? 15.303 6.194 -1.261 1.00 84.81 160 PHE A N 1
ATOM 1213 C CA . PHE A 1 160 ? 14.696 6.392 -2.584 1.00 84.81 160 PHE A CA 1
ATOM 1214 C C . PHE A 1 160 ? 15.285 7.600 -3.322 1.00 84.81 160 PHE A C 1
ATOM 1216 O O . PHE A 1 160 ? 15.509 7.529 -4.526 1.00 84.81 160 PHE A O 1
ATOM 1223 N N . ARG A 1 161 ? 15.567 8.700 -2.609 1.00 82.19 161 ARG A N 1
ATOM 1224 C CA . ARG A 1 161 ? 16.160 9.916 -3.199 1.00 82.19 161 ARG A CA 1
ATOM 1225 C C . ARG A 1 161 ? 17.619 9.732 -3.599 1.00 82.19 161 ARG A C 1
ATOM 1227 O O . ARG A 1 161 ? 18.052 10.310 -4.587 1.00 82.19 161 ARG A O 1
ATOM 1234 N N . LEU A 1 162 ? 18.366 8.958 -2.815 1.00 76.00 162 LEU A N 1
ATOM 1235 C CA . LEU A 1 162 ? 19.792 8.717 -3.034 1.00 76.00 162 LEU A CA 1
ATOM 1236 C C . LEU A 1 162 ? 20.066 7.603 -4.051 1.00 76.00 162 LEU A C 1
ATOM 1238 O O . LEU A 1 162 ? 21.223 7.371 -4.384 1.00 76.00 162 LEU A O 1
ATOM 1242 N N . GLY A 1 163 ? 19.032 6.892 -4.515 1.00 65.50 163 GLY A N 1
ATOM 1243 C CA . GLY A 1 163 ? 19.216 5.732 -5.381 1.00 65.50 163 GLY A CA 1
ATOM 1244 C C . GLY A 1 163 ? 20.007 4.610 -4.704 1.0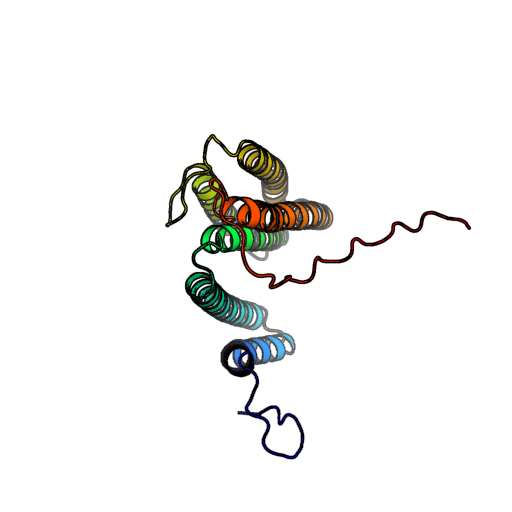0 65.50 163 GLY A C 1
ATOM 1245 O O . GLY A 1 163 ? 20.835 3.962 -5.341 1.00 65.50 163 GLY A O 1
ATOM 1246 N N . GLY A 1 164 ? 19.814 4.435 -3.391 1.00 57.31 164 GLY A N 1
ATOM 1247 C CA . GLY A 1 164 ? 20.632 3.545 -2.569 1.00 57.31 164 GLY A CA 1
ATOM 1248 C C . GLY A 1 164 ? 20.659 2.097 -3.089 1.00 57.31 164 GLY A C 1
ATOM 1249 O O . GLY A 1 164 ? 19.680 1.631 -3.679 1.00 57.31 164 GLY A O 1
ATOM 1250 N N . PRO A 1 165 ? 21.756 1.346 -2.861 1.00 53.88 165 PRO A N 1
ATOM 1251 C CA . PRO A 1 165 ? 21.885 -0.022 -3.349 1.00 53.88 165 PRO A CA 1
ATOM 1252 C C . PRO A 1 165 ? 20.721 -0.875 -2.833 1.00 53.88 165 PRO A C 1
ATOM 1254 O O . PRO A 1 165 ? 20.435 -0.884 -1.633 1.00 53.88 165 PRO A O 1
ATOM 1257 N N . GLY A 1 166 ? 20.068 -1.623 -3.731 1.00 54.06 166 GLY A N 1
ATOM 1258 C CA . GLY A 1 166 ? 18.802 -2.327 -3.468 1.00 54.06 166 GLY A CA 1
ATOM 1259 C C . GLY A 1 166 ? 18.773 -3.216 -2.213 1.00 54.06 166 GLY A C 1
ATOM 1260 O O . GLY A 1 166 ? 17.703 -3.462 -1.659 1.00 54.06 166 GLY A O 1
ATOM 1261 N N . ARG A 1 167 ? 19.937 -3.636 -1.692 1.00 51.31 167 ARG A N 1
ATOM 1262 C CA . ARG A 1 167 ? 20.065 -4.363 -0.414 1.00 51.31 167 ARG A CA 1
ATOM 1263 C C . ARG A 1 167 ? 19.613 -3.554 0.811 1.00 51.31 167 ARG A C 1
ATOM 1265 O O . ARG A 1 167 ? 19.018 -4.139 1.712 1.00 51.31 167 ARG A O 1
ATOM 1272 N N . LEU A 1 168 ? 19.848 -2.239 0.853 1.00 54.19 168 LEU A N 1
ATOM 1273 C CA . LEU A 1 168 ? 19.403 -1.386 1.968 1.00 54.19 168 LEU A CA 1
ATOM 1274 C C . LEU A 1 168 ? 17.888 -1.143 1.925 1.00 54.19 168 LEU A C 1
ATOM 1276 O O . LEU A 1 168 ? 17.230 -1.152 2.965 1.00 54.19 168 LEU A O 1
ATOM 1280 N N . LEU A 1 169 ? 17.324 -1.018 0.720 1.00 56.59 169 LEU A N 1
ATOM 1281 C CA . LEU A 1 169 ? 15.881 -0.867 0.510 1.00 56.59 169 LEU A CA 1
ATOM 1282 C C . LEU A 1 169 ? 15.106 -2.101 0.995 1.00 56.59 169 LEU A C 1
ATOM 1284 O O . LEU A 1 169 ? 14.117 -1.967 1.716 1.00 56.59 169 LEU A O 1
ATOM 1288 N N . LEU A 1 170 ? 15.596 -3.302 0.671 1.00 54.50 170 LEU A N 1
ATOM 1289 C CA . LEU A 1 170 ? 15.005 -4.571 1.110 1.00 54.50 170 LEU A CA 1
ATOM 1290 C C . LEU A 1 170 ? 15.039 -4.741 2.638 1.00 54.50 170 LEU A C 1
ATOM 1292 O O . LEU A 1 170 ? 14.046 -5.176 3.220 1.00 54.50 170 LEU A O 1
ATOM 1296 N N . GLY A 1 171 ? 16.133 -4.349 3.302 1.00 54.53 171 GLY A N 1
ATOM 1297 C CA . GLY A 1 171 ? 16.244 -4.408 4.765 1.00 54.53 171 GLY A CA 1
ATOM 1298 C C . GLY A 1 171 ? 15.214 -3.525 5.478 1.00 54.53 171 GLY A C 1
ATOM 1299 O O . GLY A 1 171 ? 14.509 -3.991 6.374 1.00 54.53 171 GLY A O 1
ATOM 1300 N N . CYS A 1 172 ? 15.052 -2.274 5.036 1.00 56.22 172 CYS A N 1
ATOM 1301 C CA . CYS A 1 172 ? 14.046 -1.362 5.589 1.00 56.22 172 CYS A CA 1
ATOM 1302 C C . CYS A 1 172 ? 12.604 -1.839 5.334 1.00 56.22 172 CYS A C 1
ATOM 1304 O O . CYS A 1 172 ? 11.745 -1.696 6.205 1.00 56.22 172 CYS A O 1
ATOM 1306 N N . LEU A 1 173 ? 12.343 -2.458 4.179 1.00 55.38 173 LEU A N 1
ATOM 1307 C CA . LEU A 1 173 ? 11.038 -3.027 3.823 1.00 55.38 173 LEU A CA 1
ATOM 1308 C C . LEU A 1 173 ? 10.641 -4.223 4.701 1.00 55.38 173 LEU A C 1
ATOM 1310 O O . LEU A 1 173 ? 9.481 -4.332 5.102 1.00 55.38 173 LEU A O 1
ATOM 1314 N N . VAL A 1 174 ? 11.584 -5.110 5.035 1.00 56.41 174 VAL A N 1
ATOM 1315 C CA . VAL A 1 174 ? 11.326 -6.271 5.909 1.00 56.41 174 VAL A CA 1
ATOM 1316 C C . VAL A 1 174 ? 10.990 -5.828 7.336 1.00 56.41 174 VAL A C 1
ATOM 1318 O O . VAL A 1 174 ? 10.056 -6.361 7.945 1.00 56.41 174 VAL A O 1
ATOM 1321 N N . VAL A 1 175 ? 11.698 -4.820 7.852 1.00 55.12 175 VAL A N 1
ATOM 1322 C CA . VAL A 1 175 ? 11.427 -4.253 9.182 1.00 55.12 175 VAL A CA 1
ATOM 1323 C C . VAL A 1 175 ? 10.067 -3.555 9.196 1.00 55.12 175 VAL A C 1
ATOM 1325 O O . VAL A 1 175 ? 9.237 -3.867 10.045 1.00 55.12 175 VAL A O 1
ATOM 1328 N N . SER A 1 176 ? 9.774 -2.723 8.191 1.00 56.19 176 SER A N 1
ATOM 1329 C CA . SER A 1 176 ? 8.473 -2.055 8.050 1.00 56.19 176 SER A CA 1
ATOM 1330 C C . SER A 1 176 ? 7.308 -3.050 7.980 1.00 56.19 176 SER A C 1
ATOM 1332 O O . SER A 1 176 ? 6.318 -2.88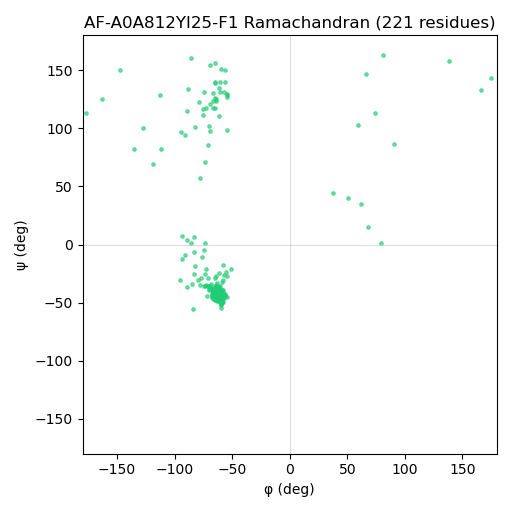4 8.688 1.00 56.19 176 SER A O 1
ATOM 1334 N N . LYS A 1 177 ? 7.440 -4.144 7.218 1.00 60.72 177 LYS A N 1
ATOM 1335 C CA . LYS A 1 177 ? 6.408 -5.190 7.126 1.00 60.72 177 LYS A CA 1
ATOM 1336 C C . LYS A 1 177 ? 6.176 -5.902 8.460 1.00 60.72 177 LYS A C 1
ATOM 1338 O O . LYS A 1 177 ? 5.042 -6.265 8.765 1.00 60.72 177 LYS A O 1
ATOM 1343 N N . SER A 1 178 ? 7.228 -6.108 9.248 1.00 59.84 178 SER A N 1
ATOM 1344 C CA . SER A 1 178 ? 7.141 -6.756 10.562 1.00 59.84 178 SER A CA 1
ATOM 1345 C C . SER A 1 178 ? 6.463 -5.844 11.588 1.00 59.84 178 SER A C 1
ATOM 1347 O O . SER A 1 178 ? 5.545 -6.281 12.279 1.00 59.84 178 SER A O 1
ATOM 1349 N N . THR A 1 179 ? 6.832 -4.562 11.617 1.00 58.81 179 THR A N 1
ATOM 1350 C CA . THR A 1 179 ? 6.215 -3.547 12.484 1.00 58.81 179 THR A CA 1
ATOM 1351 C C . THR A 1 179 ? 4.758 -3.279 12.098 1.00 58.81 179 THR A C 1
ATOM 1353 O O . THR A 1 179 ? 3.892 -3.236 12.966 1.00 58.81 179 THR A O 1
ATOM 1356 N N . LEU A 1 180 ? 4.443 -3.202 10.801 1.00 59.19 180 LEU A N 1
ATOM 1357 C CA . LEU A 1 180 ? 3.064 -3.046 10.319 1.00 59.19 180 LEU A CA 1
ATOM 1358 C C . LEU A 1 180 ? 2.218 -4.301 10.578 1.00 59.19 180 LEU A C 1
ATOM 1360 O O . LEU A 1 180 ? 1.042 -4.195 10.914 1.00 59.19 180 LEU A O 1
ATOM 1364 N N . ARG A 1 181 ? 2.803 -5.505 10.518 1.00 64.00 181 ARG A N 1
ATOM 1365 C CA . ARG A 1 181 ? 2.123 -6.733 10.970 1.00 64.00 181 ARG A CA 1
ATOM 1366 C C . ARG A 1 181 ? 1.857 -6.737 12.470 1.00 64.00 181 ARG A C 1
ATOM 1368 O O . ARG A 1 181 ? 0.786 -7.173 12.879 1.00 64.00 181 ARG A O 1
ATOM 1375 N N . ALA A 1 182 ? 2.780 -6.224 13.279 1.00 59.12 182 ALA A N 1
ATOM 1376 C CA . ALA A 1 182 ? 2.546 -6.047 14.708 1.00 59.12 182 ALA A CA 1
ATOM 1377 C C . ALA A 1 182 ? 1.411 -5.038 14.976 1.00 59.12 182 ALA A C 1
ATOM 1379 O O . ALA A 1 182 ? 0.541 -5.327 15.796 1.00 59.12 182 ALA A O 1
ATOM 1380 N N . PHE A 1 183 ? 1.346 -3.935 14.217 1.00 56.38 183 PHE A N 1
ATOM 1381 C CA . PHE A 1 183 ? 0.247 -2.955 14.260 1.00 56.38 183 PHE A CA 1
ATOM 1382 C C . PHE A 1 183 ? -1.120 -3.611 13.993 1.00 56.38 183 PHE A C 1
ATOM 1384 O O . PHE A 1 183 ? -2.084 -3.387 14.724 1.00 56.38 183 PHE A O 1
ATOM 1391 N N . MET A 1 184 ? -1.189 -4.502 12.995 1.00 57.78 184 MET A N 1
ATOM 1392 C CA . MET A 1 184 ? -2.409 -5.253 12.665 1.00 57.78 184 MET A CA 1
ATOM 1393 C C . MET A 1 184 ? -2.819 -6.249 13.766 1.00 57.78 184 MET A C 1
ATOM 1395 O O . MET A 1 184 ? -4.005 -6.402 14.050 1.00 57.78 184 MET A O 1
ATOM 1399 N N . LEU A 1 185 ? -1.859 -6.914 14.417 1.00 52.94 185 LEU A N 1
ATOM 1400 C CA . LEU A 1 185 ? -2.137 -7.940 15.434 1.00 52.94 185 LEU A CA 1
A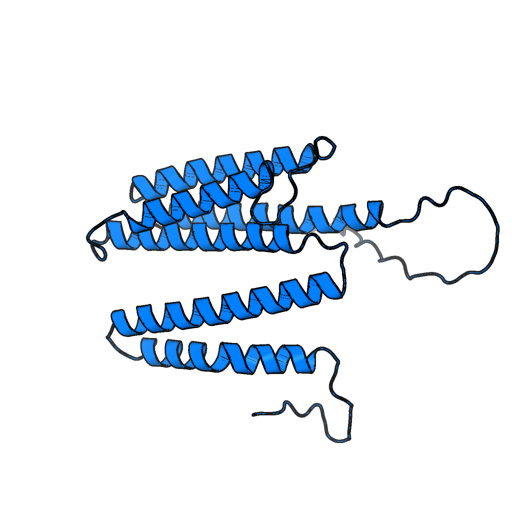TOM 1401 C C . LEU A 1 185 ? -2.488 -7.358 16.814 1.00 52.94 185 LEU A C 1
ATOM 1403 O O . LEU A 1 185 ? -3.275 -7.959 17.547 1.00 52.94 185 LEU A O 1
ATOM 1407 N N . ILE A 1 186 ? -1.944 -6.191 17.171 1.00 53.25 186 ILE A N 1
ATOM 1408 C CA . ILE A 1 186 ? -2.239 -5.513 18.446 1.00 53.25 186 ILE A CA 1
ATOM 1409 C C . ILE A 1 186 ? -3.637 -4.884 18.415 1.00 53.25 186 ILE A C 1
ATOM 1411 O O . ILE A 1 186 ? -4.373 -4.973 19.397 1.00 53.25 186 ILE A O 1
ATOM 1415 N N . GLY A 1 187 ? -4.069 -4.367 17.258 1.00 48.94 187 GLY A N 1
ATOM 1416 C CA . GLY A 1 187 ? -5.458 -3.947 17.056 1.00 48.94 187 GLY A CA 1
ATOM 1417 C C . GLY A 1 187 ? -6.479 -5.074 17.278 1.00 48.94 187 GLY A C 1
ATOM 1418 O O . GLY A 1 187 ? -7.577 -4.802 17.747 1.00 48.94 187 GLY A O 1
ATOM 1419 N N . SER A 1 188 ? -6.111 -6.332 17.004 1.00 46.84 188 SER A N 1
ATOM 1420 C CA . SER A 1 188 ? -7.002 -7.493 17.141 1.00 46.84 188 SER A CA 1
ATOM 1421 C C . SER A 1 188 ? -7.061 -8.078 18.558 1.00 46.84 188 SER A C 1
ATOM 1423 O O . SER A 1 188 ? -8.111 -8.581 18.946 1.00 46.84 188 SER A O 1
ATOM 1425 N N . ARG A 1 189 ? -5.963 -8.047 19.330 1.00 49.28 189 ARG A N 1
ATOM 1426 C CA . ARG A 1 189 ? -5.887 -8.706 20.652 1.00 49.28 189 ARG A CA 1
ATOM 1427 C C . ARG A 1 189 ? -6.580 -7.942 21.779 1.00 49.28 189 ARG A C 1
ATOM 1429 O O . ARG A 1 189 ? -7.175 -8.574 22.644 1.00 49.28 189 ARG A O 1
ATOM 1436 N N . ASP A 1 190 ? -6.544 -6.613 21.755 1.00 46.12 190 ASP A N 1
ATOM 1437 C CA . ASP A 1 190 ? -7.170 -5.794 22.807 1.00 46.12 190 ASP A CA 1
ATOM 1438 C C . ASP A 1 190 ? -8.599 -5.359 22.457 1.00 46.12 190 ASP A C 1
ATOM 1440 O O . ASP A 1 190 ? -9.364 -4.936 23.322 1.00 46.12 190 ASP A O 1
ATOM 1444 N N . TRP A 1 191 ? -9.006 -5.527 21.198 1.00 40.34 191 TRP A N 1
ATOM 1445 C CA . TRP A 1 191 ? -10.390 -5.328 20.780 1.00 40.34 191 TRP A CA 1
ATOM 1446 C C . TRP A 1 191 ? -11.346 -6.361 21.410 1.00 40.34 191 TRP A C 1
ATOM 1448 O O . TRP A 1 191 ? -12.428 -6.006 21.874 1.00 40.34 191 TRP A O 1
ATOM 1458 N N . GLU A 1 192 ? -10.917 -7.620 21.554 1.00 40.84 192 GLU A N 1
ATOM 1459 C CA . GLU A 1 192 ? -11.668 -8.649 22.297 1.00 40.84 192 GLU A CA 1
ATOM 1460 C C . GLU A 1 192 ? -11.865 -8.299 23.785 1.00 40.84 192 GLU A C 1
ATOM 1462 O O . GLU A 1 192 ? -12.825 -8.760 24.406 1.00 40.84 192 GLU A O 1
ATOM 1467 N N . ALA A 1 193 ? -10.990 -7.470 24.367 1.00 48.25 193 ALA A N 1
ATOM 1468 C CA . ALA A 1 193 ? -11.127 -7.005 25.746 1.00 48.25 193 ALA A CA 1
ATOM 1469 C C . ALA A 1 193 ? -12.183 -5.894 25.891 1.00 48.25 193 ALA A C 1
ATOM 1471 O O . ALA A 1 193 ? -12.829 -5.813 26.933 1.00 48.25 193 ALA A O 1
ATOM 1472 N N . LEU A 1 194 ? -12.403 -5.089 24.844 1.00 39.75 194 LEU A N 1
ATOM 1473 C CA . LEU A 1 194 ? -13.424 -4.031 24.798 1.00 39.75 194 LEU A CA 1
ATOM 1474 C C . LEU A 1 194 ? -14.819 -4.556 24.423 1.00 39.75 194 LEU A C 1
ATOM 1476 O O . LEU A 1 194 ? -15.818 -3.963 24.817 1.00 39.75 194 LEU A O 1
ATOM 1480 N N . CYS A 1 195 ? -14.904 -5.682 23.709 1.00 40.12 195 CYS A N 1
ATOM 1481 C CA . CYS A 1 195 ? -16.172 -6.354 23.401 1.00 40.12 195 CYS A CA 1
ATOM 1482 C C . CYS A 1 195 ? -16.649 -7.327 24.489 1.00 40.12 195 CYS A C 1
ATOM 1484 O O . CYS A 1 195 ? -17.699 -7.950 24.321 1.00 40.12 195 CYS A O 1
ATOM 1486 N N . ARG A 1 196 ? -15.930 -7.471 25.612 1.00 39.81 196 ARG A N 1
ATOM 1487 C CA . ARG A 1 196 ? -16.511 -8.137 26.781 1.00 39.81 196 ARG A CA 1
ATOM 1488 C C . ARG A 1 196 ? -17.542 -7.195 27.397 1.00 39.81 196 ARG A C 1
ATOM 1490 O O . ARG A 1 196 ? -17.144 -6.126 27.859 1.00 39.81 196 ARG A O 1
ATOM 1497 N N . PRO A 1 197 ? -18.838 -7.559 27.442 1.00 37.53 197 PRO A N 1
ATOM 1498 C CA . PRO A 1 197 ? -19.783 -6.801 28.241 1.00 37.53 197 PRO A CA 1
ATOM 1499 C C . PRO A 1 197 ? -19.229 -6.743 29.663 1.00 37.53 197 PRO A C 1
ATOM 1501 O O . PRO A 1 197 ? -18.817 -7.767 30.215 1.00 37.53 197 PRO A O 1
ATOM 1504 N N . SER A 1 198 ? -19.155 -5.530 30.211 1.00 41.50 198 SER A N 1
ATOM 1505 C CA . SER A 1 198 ? -18.846 -5.303 31.616 1.00 41.50 198 SER A CA 1
ATOM 1506 C C . SER A 1 198 ? -19.847 -6.113 32.428 1.00 41.50 198 SER A C 1
ATOM 1508 O O . SER A 1 198 ? -21.001 -5.717 32.575 1.00 41.50 198 SER A O 1
ATOM 1510 N N . SER A 1 199 ? -19.437 -7.290 32.894 1.00 46.72 199 SER A N 1
ATOM 1511 C CA . SER A 1 199 ? -20.213 -8.122 33.801 1.00 46.72 199 SER A CA 1
ATOM 1512 C C . SER A 1 199 ? -20.171 -7.469 35.181 1.00 46.72 199 SER A C 1
ATOM 1514 O O . SER A 1 199 ? -19.467 -7.927 36.078 1.00 46.72 199 SER A O 1
ATOM 1516 N N . GLY A 1 200 ? -20.872 -6.346 35.295 1.00 49.34 200 GLY A N 1
ATOM 1517 C CA . GLY A 1 200 ? -21.289 -5.705 36.527 1.00 49.34 200 GLY A CA 1
ATOM 1518 C C . GLY A 1 200 ? -22.800 -5.835 36.608 1.00 49.34 200 GLY A C 1
ATOM 1519 O O . GLY A 1 200 ? -23.515 -4.988 36.094 1.00 49.34 200 GLY A O 1
ATOM 1520 N N . ASP A 1 201 ? -23.258 -6.990 37.078 1.00 45.28 201 ASP A N 1
ATOM 1521 C CA . ASP A 1 201 ? -24.182 -7.113 38.208 1.00 45.28 201 ASP A CA 1
ATOM 1522 C C . ASP A 1 201 ? -24.758 -8.527 38.255 1.00 45.28 201 ASP A C 1
ATOM 1524 O O . ASP A 1 201 ? -25.078 -9.157 37.246 1.00 45.28 201 ASP A O 1
ATOM 1528 N N . GLY A 1 202 ? -24.738 -9.076 39.465 1.00 51.19 202 GLY A N 1
ATOM 1529 C CA . GLY A 1 202 ? -24.887 -10.495 39.716 1.00 51.19 202 GLY A CA 1
ATOM 1530 C C . GLY A 1 202 ? -26.253 -11.047 39.335 1.00 51.19 202 GLY A C 1
ATOM 1531 O O . GLY A 1 202 ? -27.282 -10.474 39.663 1.00 51.19 202 GLY A O 1
ATOM 1532 N N . LEU A 1 203 ? -26.234 -12.241 38.750 1.00 41.78 203 LEU A N 1
ATOM 1533 C CA . LEU A 1 203 ? -27.144 -13.326 39.100 1.00 41.78 203 LEU A CA 1
ATOM 1534 C C . LEU A 1 203 ? -26.567 -14.637 38.558 1.00 41.78 203 LEU A C 1
ATOM 1536 O O . LEU A 1 203 ? -26.215 -14.767 37.388 1.00 41.78 203 LEU A O 1
ATOM 1540 N N . GLN A 1 204 ? -26.414 -15.596 39.467 1.00 50.53 204 GLN A N 1
ATOM 1541 C CA . GLN A 1 204 ? -26.078 -16.984 39.177 1.00 50.53 204 GLN A CA 1
ATOM 1542 C C . GLN A 1 204 ? -27.090 -17.561 38.174 1.00 50.53 204 GLN A C 1
ATOM 1544 O O . GLN A 1 204 ? -28.278 -17.514 38.466 1.00 50.53 204 GLN A O 1
ATOM 1549 N N . SER A 1 205 ? -26.644 -18.150 37.057 1.00 40.75 205 SER A N 1
ATOM 1550 C CA . SER A 1 205 ? -27.072 -19.491 36.613 1.00 40.75 205 SER A CA 1
ATOM 1551 C C . SER A 1 205 ? -26.497 -19.873 35.238 1.00 40.75 205 SER A C 1
ATOM 1553 O O . SER A 1 205 ? -26.431 -19.064 34.320 1.00 40.75 205 SER A O 1
ATOM 1555 N N . SER A 1 206 ? -26.168 -21.160 35.127 1.00 40.44 206 SER A N 1
ATOM 1556 C CA . SER A 1 206 ? -25.897 -21.974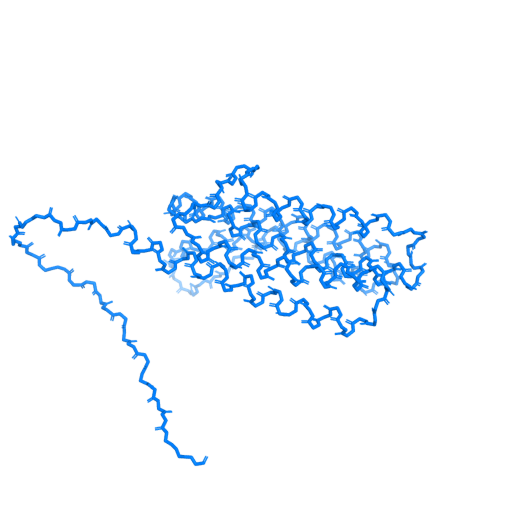 33.936 1.00 40.44 206 SER A CA 1
ATOM 1557 C C . SER A 1 206 ? -24.587 -21.810 33.155 1.00 40.44 206 SER A C 1
ATOM 1559 O O . SER A 1 206 ? -24.288 -20.841 32.467 1.00 40.44 206 SER A O 1
ATOM 1561 N N . GLN A 1 207 ? -23.826 -22.897 33.252 1.00 45.34 207 GLN A N 1
ATOM 1562 C CA . GLN A 1 207 ? -22.545 -23.197 32.645 1.00 45.34 207 GLN A CA 1
ATOM 1563 C C . GLN A 1 207 ? -22.709 -23.530 31.153 1.00 45.34 207 GLN A C 1
ATOM 1565 O O . GLN A 1 207 ? -23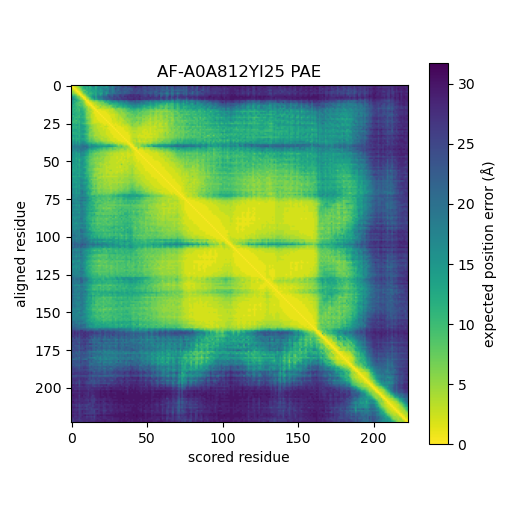.244 -24.578 30.809 1.00 45.34 207 GLN A O 1
ATOM 1570 N N . HIS A 1 208 ? -22.134 -22.714 30.271 1.00 39.94 208 HIS A N 1
ATOM 1571 C CA . HIS A 1 208 ? -21.575 -23.202 29.010 1.00 39.94 208 HIS A CA 1
ATOM 1572 C C . HIS A 1 208 ? -20.140 -22.690 28.897 1.00 39.94 208 HIS A C 1
ATOM 1574 O O . HIS A 1 208 ? -19.873 -21.523 28.618 1.00 39.94 208 HIS A O 1
ATOM 1580 N N . ALA A 1 209 ? -19.198 -23.574 29.222 1.00 35.12 209 ALA A N 1
ATOM 1581 C CA . ALA A 1 209 ? -17.777 -23.280 29.212 1.00 35.12 209 ALA A 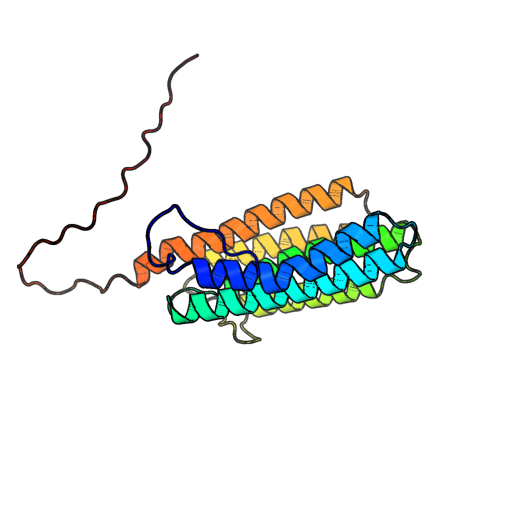CA 1
ATOM 1582 C C . ALA A 1 209 ? -17.252 -23.243 27.769 1.00 35.12 209 ALA A C 1
ATOM 1584 O O . ALA A 1 209 ? -17.148 -24.273 27.108 1.00 35.12 209 ALA A O 1
ATOM 1585 N N . CYS A 1 210 ? -16.870 -22.054 27.305 1.00 32.88 210 CYS A N 1
ATOM 1586 C CA . CYS A 1 210 ? -16.007 -21.904 26.136 1.00 32.88 210 CYS A CA 1
ATOM 1587 C C . CYS A 1 210 ? -14.605 -22.463 26.480 1.00 32.88 210 CYS A C 1
ATOM 1589 O O . CYS A 1 210 ? -14.060 -22.106 27.535 1.00 32.88 210 CYS A O 1
ATOM 1591 N N . PRO A 1 211 ? -13.997 -23.339 25.657 1.00 34.28 211 PRO A N 1
ATOM 1592 C CA . PRO A 1 211 ? -12.704 -23.936 25.969 1.00 34.28 211 PRO A CA 1
ATOM 1593 C C . PRO A 1 211 ? -11.602 -22.868 25.953 1.00 34.28 211 PRO A C 1
ATOM 1595 O O . PRO A 1 211 ? -11.319 -22.246 24.932 1.00 34.28 211 PRO A O 1
ATOM 1598 N N . LYS A 1 212 ? -10.960 -22.651 27.108 1.00 42.56 212 LYS A N 1
ATOM 1599 C CA . LYS A 1 212 ? -9.799 -21.758 27.226 1.00 42.56 212 LYS A CA 1
ATOM 1600 C C . LYS A 1 212 ? -8.645 -22.280 26.353 1.00 42.56 212 LYS A C 1
ATOM 1602 O O . LYS A 1 212 ? -8.312 -23.464 26.457 1.00 42.56 212 LYS A O 1
ATOM 1607 N N . PRO A 1 213 ? -7.964 -21.423 25.572 1.00 34.03 213 PRO A N 1
ATOM 1608 C CA . PRO A 1 213 ? -6.771 -21.828 24.843 1.00 34.03 213 PRO A CA 1
ATOM 1609 C C . PRO A 1 213 ? -5.654 -22.195 25.831 1.00 34.03 213 PRO A C 1
ATOM 1611 O O . PRO A 1 213 ? -5.303 -21.420 26.728 1.00 34.03 213 PRO A O 1
ATOM 1614 N N . ARG A 1 214 ? -5.102 -23.407 25.686 1.00 40.03 214 ARG A N 1
ATOM 1615 C CA . ARG A 1 214 ? -3.940 -23.870 26.456 1.00 40.03 214 ARG A CA 1
ATOM 1616 C C . ARG A 1 214 ? -2.731 -23.005 26.097 1.00 40.03 214 ARG A C 1
ATOM 1618 O O . ARG A 1 214 ? -2.354 -22.914 24.933 1.00 40.03 214 ARG A O 1
ATOM 1625 N N . ARG A 1 215 ? -2.111 -22.386 27.107 1.00 37.50 215 ARG A N 1
ATOM 1626 C CA . ARG A 1 215 ? -0.834 -21.676 26.949 1.00 37.50 215 ARG A CA 1
ATOM 1627 C C . ARG A 1 215 ? 0.252 -22.656 26.477 1.00 37.50 215 ARG A C 1
ATOM 1629 O O . ARG A 1 215 ? 0.303 -23.770 27.006 1.00 37.50 215 ARG A O 1
ATOM 1636 N N . PRO A 1 216 ? 1.144 -22.259 25.555 1.00 34.25 216 PRO A N 1
ATOM 1637 C CA . PRO A 1 216 ? 2.316 -23.058 25.236 1.00 34.25 216 PRO A CA 1
ATOM 1638 C C . PRO A 1 216 ? 3.242 -23.092 26.458 1.00 34.25 216 PRO A C 1
ATOM 1640 O O . PRO A 1 216 ? 3.636 -22.052 26.986 1.00 34.25 216 PRO A O 1
ATOM 1643 N N . ARG A 1 217 ? 3.556 -24.303 26.933 1.00 38.28 217 ARG A N 1
ATOM 1644 C CA . ARG A 1 217 ? 4.624 -24.533 27.912 1.00 38.28 217 ARG A CA 1
ATOM 1645 C C . ARG A 1 217 ? 5.947 -24.158 27.250 1.00 38.28 217 ARG A C 1
ATOM 1647 O O . ARG A 1 217 ? 6.340 -24.781 26.269 1.00 38.28 217 ARG A O 1
ATOM 1654 N N . SER A 1 218 ? 6.625 -23.157 27.797 1.00 40.00 218 SER A N 1
ATOM 1655 C CA . SER A 1 218 ? 8.029 -22.887 27.512 1.00 40.00 218 SER A CA 1
ATOM 1656 C C . SER A 1 218 ? 8.862 -24.095 27.945 1.00 40.00 218 SER A C 1
ATOM 1658 O O . SER A 1 218 ? 8.982 -24.362 29.141 1.00 40.00 218 SER A O 1
ATOM 1660 N N . LEU A 1 219 ? 9.426 -24.824 26.987 1.00 38.38 219 LEU A N 1
ATOM 1661 C CA . LEU A 1 219 ? 10.532 -25.738 27.247 1.00 38.38 219 LEU A CA 1
ATOM 1662 C C . LEU A 1 219 ? 11.832 -24.962 27.040 1.00 38.38 219 LEU A C 1
ATOM 1664 O O . LEU A 1 219 ? 12.330 -24.829 25.929 1.00 38.38 219 LEU A O 1
ATOM 1668 N N . ILE A 1 220 ? 12.344 -24.422 28.144 1.00 42.41 220 ILE A N 1
ATOM 1669 C CA . ILE A 1 220 ? 13.777 -24.220 28.342 1.00 42.41 220 ILE A CA 1
ATOM 1670 C C . ILE A 1 220 ? 14.273 -25.515 28.986 1.00 42.41 220 ILE A C 1
ATOM 1672 O O . ILE A 1 220 ? 13.852 -25.814 30.100 1.00 42.41 220 ILE A O 1
ATOM 1676 N N . SER A 1 221 ? 15.124 -26.275 28.292 1.00 37.44 221 SER A N 1
ATOM 1677 C CA . SER A 1 221 ? 16.136 -27.156 28.894 1.00 37.44 221 SER A CA 1
ATOM 1678 C C . SER A 1 221 ? 16.986 -27.832 27.808 1.00 37.44 221 SER A C 1
ATOM 1680 O O . SER A 1 221 ? 16.485 -28.690 27.094 1.00 37.44 221 SER A O 1
ATOM 1682 N N . GLN A 1 222 ? 18.268 -27.456 27.777 1.00 41.53 222 GLN A N 1
ATOM 1683 C CA . GLN A 1 222 ? 19.444 -28.317 27.565 1.00 41.53 222 GLN A CA 1
ATOM 1684 C C . GLN A 1 222 ? 19.546 -29.128 26.259 1.00 41.53 222 GLN A C 1
ATOM 1686 O O . GLN A 1 222 ? 18.974 -30.209 26.142 1.00 41.53 222 GLN A O 1
ATOM 1691 N N . LEU A 1 223 ? 20.380 -28.647 25.331 1.00 46.22 223 LEU A N 1
ATOM 1692 C CA . LEU A 1 223 ? 21.736 -29.157 25.047 1.00 46.22 223 LEU A CA 1
ATOM 1693 C C . LEU A 1 223 ? 22.497 -28.128 24.200 1.00 46.22 223 LEU A C 1
ATOM 1695 O O . LEU A 1 223 ? 21.866 -27.545 23.290 1.00 46.22 223 LEU A O 1
#

Solvent-accessible surface area (backbone atoms only — not comparable to full-atom values): 13174 Å² total; per-residue (Å²): 136,86,77,83,77,73,63,94,74,91,62,78,76,58,86,62,47,62,58,50,52,54,48,45,70,53,43,48,61,33,49,50,51,29,55,57,25,66,78,47,91,46,67,66,52,34,51,52,27,50,49,51,34,50,51,39,51,52,54,51,50,52,52,53,42,51,55,47,32,72,78,34,77,84,51,66,43,70,59,49,48,52,52,51,49,44,52,50,34,54,54,49,26,51,51,44,22,51,34,32,67,72,60,75,37,98,58,62,61,67,32,53,52,35,50,50,54,38,50,55,52,55,48,21,57,49,70,24,48,97,90,40,68,46,60,54,88,92,40,60,68,60,54,50,52,53,50,54,53,48,56,54,46,56,55,50,53,51,35,46,76,66,49,52,64,68,71,60,58,53,53,54,50,54,52,50,52,51,54,47,49,47,56,53,51,54,61,57,64,55,47,60,64,69,70,48,76,80,89,79,75,91,75,92,79,85,90,79,83,77,86,75,83,80,76,83,77,82,82,85,78,91,133

pLDDT: mean 72.95, std 18.53, range [32.88, 96.44]